Protein 2F2E (pdb70)

CATH classification: 1.10.10.10

Solvent-accessible surface area: 14394 Å² total

Foldseek 3Di:
DVCCPPPDPVSNCCVLVVDDVVVVLVVLVVPAWFLVVVCVVPVDPSVVSVVSLVSCCVVQCNWAADPDDDGITHHGDPNVVVCPVVVLQVVVVCVVPPDDPPDDDDADFDPPPTDGDDRDADADPVRHGDDPVNDDDDPD/DCCVVPDPVSNCCVQVVDDVLVVLVVLVVPAWALVSSCVVVVDDSVVSVVSVVSCVVVQCPWAAPPVNPGITHHGDPNVVVCVVVVLQVVVVCVVPVDDPPDDDDAPADPVPSHGDDDDADADPVGHGDDPVNDDDDD

Nearest PDB structures (foldseek):
  2f2e-assembly1_A  TM=1.007E+00  e=1.064E-24  Pseudomonas aeruginosa
  4gcv-assembly6_K  TM=6.843E-01  e=3.475E-08  Pseudomonas aeruginosa PAO1
  4gcv-assembly1_A  TM=6.918E-01  e=2.914E-07  Pseudomonas aeruginosa PAO1
  4gc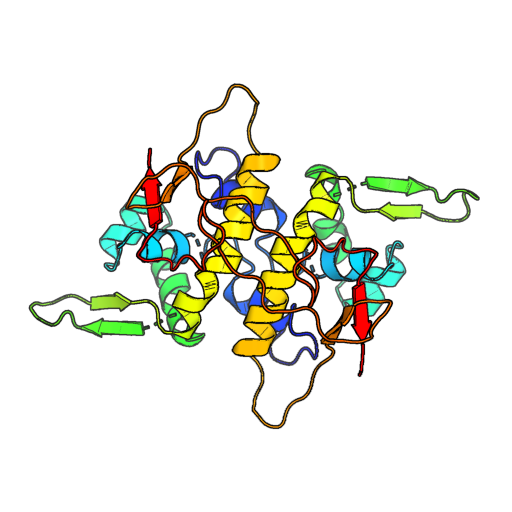v-assembly3_E  TM=6.662E-01  e=5.446E-07  Pseudomonas aeruginosa PAO1
  3fm5-assembly3_D  TM=7.005E-01  e=1.587E+00  Rhodococcus jostii RHA1

Organism: Pseudomonas aeruginosa (strain ATCC 15692 / DSM 22644 / CIP 104116 / JCM 14847 / LMG 12228 / 1C / PRS 101 / PAO1) (NCBI:txid208964)

Sequence (278 aa):
TSHKQASCPVARPLDVIGDGWSLIVRDAFEGLTRFGEFQKSLGLAKNILAARLRNLVEHGVVAVPAESGSHQEYRLTDKGRALFPLLVAIRQWGEDYFFAPDESHVRLVERDSGQPVPRLLQVRAGDGSPLAAEDTRVSRDSHKQASCPVARPLDVIGDGWSLIVRDAFEGLTRFGEFQKSLGLAKNILAARLRRNLVEHGVVAVPAESGSHQEYRLTDKGRALFPLLVAIRQWGEDYFFAPDESHVRLVERDSGQPVPRLLQVRAGDGSPLAAEDTRVSR

Radius of gyration: 19.21 Å; Cα contacts (8 Å, |Δi|>4): 427; chains: 2; bounding box: 53×47×45 Å

InterPro domains:
  IPR002577 Helix-turn-helix, HxlR type [PF01638] (20-104)
  IPR002577 Helix-turn-helix, HxlR type [PS51118] (12-108)
  IPR036388 Winged helix-like DNA-binding domain superfamily [G3DSA:1.10.10.10] (2-146)
  IPR036390 Winged helix DNA-binding domain superfamily [SSF46785] (6-143)

Structure (mmCIF, N/CA/C/O backbone):
data_2F2E
#
_entry.id   2F2E
#
_cell.length_a   46.884
_cell.length_b   78.865
_cell.length_c   78.941
_cell.angle_alpha   90.00
_cell.angle_beta   91.64
_cell.angle_gamma   90.00
#
_symmetry.space_group_name_H-M   'C 1 2 1'
#
loop_
_entity.id
_entity.type
_entity.pdbx_description
1 polymer PA1607
2 non-polymer 'SULFATE ION'
3 non-polymer alpha-D-glucopyranose
4 water water
#
loop_
_atom_site.group_PDB
_atom_site.id
_atom_site.type_symbol
_atom_site.label_atom_id
_atom_site.label_alt_id
_atom_site.label_comp_id
_atom_site.label_asym_id
_atom_site.label_entity_id
_atom_site.label_seq_id
_atom_site.pdbx_PDB_ins_code
_atom_site.Cartn_x
_atom_site.Cartn_y
_atom_site.Cartn_z
_atom_site.occupancy
_atom_site.B_iso_or_equiv
_atom_site.auth_seq_id
_atom_site.auth_comp_id
_atom_site.auth_asym_id
_atom_site.auth_atom_id
_atom_site.pdbx_PDB_model_num
ATOM 1 N N . THR A 1 5 ? 2.855 79.203 16.146 1.00 47.00 5 THR A N 1
ATOM 2 C CA . THR A 1 5 ? 3.789 79.640 15.064 1.00 46.87 5 THR A CA 1
ATOM 3 C C . THR A 1 5 ? 4.444 80.996 15.399 1.00 46.30 5 THR A C 1
ATOM 4 O O . THR A 1 5 ? 4.273 81.989 14.682 1.00 46.71 5 THR A O 1
ATOM 8 N N . SER A 1 6 ? 5.220 81.042 16.479 1.00 43.90 6 SER A N 1
ATOM 9 C CA . SER A 1 6 ? 5.777 82.313 16.856 1.00 42.60 6 SER A CA 1
ATOM 10 C C . SER A 1 6 ? 7.227 82.531 16.379 1.00 40.37 6 SER A C 1
ATOM 11 O O . SER A 1 6 ? 7.769 83.627 16.525 1.00 39.82 6 SER A O 1
ATOM 14 N N . HIS A 1 7 ? 7.862 81.492 15.837 1.00 38.27 7 HIS A N 1
ATOM 15 C CA . HIS A 1 7 ? 9.179 81.685 15.222 1.00 36.60 7 HIS A CA 1
ATOM 16 C C . HIS A 1 7 ? 9.088 81.811 13.706 1.00 36.82 7 HIS A C 1
ATOM 17 O O . HIS A 1 7 ? 10.114 81.717 13.006 1.00 35.75 7 HIS A O 1
ATOM 24 N N . LYS A 1 8 ? 7.883 82.086 13.192 1.00 35.42 8 LYS A N 1
ATOM 25 C CA . LYS A 1 8 ? 7.686 81.989 11.727 1.00 35.79 8 LYS A CA 1
ATOM 26 C C . LYS A 1 8 ? 8.606 82.943 10.967 1.00 35.57 8 LYS A C 1
ATOM 27 O O . LYS A 1 8 ? 9.081 82.629 9.877 1.00 35.92 8 LYS A O 1
ATOM 33 N N . GLN A 1 9 ? 8.848 84.116 11.536 1.00 35.41 9 GLN A N 1
ATOM 34 C CA . GLN A 1 9 ? 9.715 85.089 10.898 1.00 37.29 9 GLN A CA 1
ATOM 35 C C . GLN A 1 9 ? 11.052 85.274 11.601 1.00 36.61 9 GLN A C 1
ATOM 36 O O . GLN A 1 9 ? 11.735 86.239 11.314 1.00 37.28 9 GLN A O 1
ATOM 42 N N . ALA A 1 10 ? 11.430 84.368 12.503 1.00 35.57 10 ALA A N 1
ATOM 43 C CA . ALA A 1 10 ? 12.758 84.424 13.110 1.00 35.48 10 ALA A CA 1
ATOM 44 C C . ALA A 1 10 ? 13.804 84.365 12.018 1.00 34.70 10 ALA A C 1
ATOM 45 O O . ALA A 1 10 ? 13.646 83.636 11.065 1.00 34.69 10 ALA A O 1
ATOM 47 N N . SER A 1 11 ? 14.919 85.057 12.195 1.00 34.65 11 SER A N 1
ATOM 48 C CA . SER A 1 11 ? 16.019 84.886 11.250 1.00 35.16 11 SER A CA 1
ATOM 49 C C . SER A 1 11 ? 16.743 83.540 11.409 1.00 34.11 11 SER A C 1
ATOM 50 O O . SER A 1 11 ? 17.352 83.080 10.462 1.00 32.82 11 SER A O 1
ATOM 53 N N . CYS A 1 12 ? 16.604 82.868 12.556 1.00 32.71 12 CYS A N 1
ATOM 54 C CA . CYS A 1 12 ? 17.403 81.669 12.880 1.00 32.14 12 CYS A CA 1
ATOM 55 C C . CYS A 1 12 ? 16.811 80.353 12.349 1.00 31.52 12 CYS A C 1
ATOM 56 O O . CYS A 1 12 ? 15.654 80.066 12.589 1.00 31.27 12 CYS A O 1
ATOM 59 N N . PRO A 1 13 ? 17.615 79.535 11.626 1.00 31.72 13 PRO A N 1
ATOM 60 C CA . PRO A 1 13 ? 17.180 78.204 11.154 1.00 30.90 13 PRO A CA 1
ATOM 61 C C . PRO A 1 13 ? 16.865 77.195 12.239 1.00 31.40 13 PRO A C 1
ATOM 62 O O . PRO A 1 13 ? 16.161 76.219 11.980 1.00 31.53 13 PRO A O 1
ATOM 66 N N . VAL A 1 14 ? 17.405 77.366 13.446 1.00 31.02 14 VAL A N 1
ATOM 67 C CA . VAL A 1 14 ? 17.009 76.476 14.533 1.00 29.27 14 VAL A CA 1
ATOM 68 C C . VAL A 1 14 ? 15.581 76.818 15.001 1.00 29.05 14 VAL A C 1
ATOM 69 O O . VAL A 1 14 ? 14.829 75.926 15.410 1.00 27.25 14 VAL A O 1
ATOM 73 N N . ALA A 1 15 ? 15.253 78.099 15.005 1.00 28.77 15 ALA A N 1
ATOM 74 C CA . ALA A 1 15 ? 14.016 78.574 15.646 1.00 29.67 15 ALA A CA 1
ATOM 75 C C . ALA A 1 15 ? 12.823 78.248 14.803 1.00 30.62 15 ALA A C 1
ATOM 76 O O . ALA A 1 15 ? 11.766 77.853 15.330 1.00 29.86 15 ALA A O 1
ATOM 78 N N . ARG A 1 16 ? 12.933 78.464 13.484 1.00 30.00 16 ARG A N 1
ATOM 79 C CA . ARG A 1 16 ? 11.725 78.293 12.647 1.00 29.61 16 ARG A CA 1
ATOM 80 C C . ARG A 1 16 ? 11.069 76.908 12.786 1.00 30.60 16 ARG A C 1
ATOM 81 O O . ARG A 1 16 ? 9.853 76.826 12.966 1.00 30.66 16 ARG A O 1
ATOM 89 N N . PRO A 1 17 ? 11.861 75.809 12.738 1.00 30.51 17 PRO A N 1
ATOM 90 C CA . PRO A 1 17 ? 11.316 74.471 12.997 1.00 30.69 17 PRO A CA 1
ATOM 91 C C . PRO A 1 17 ? 10.665 74.168 14.338 1.00 31.33 17 PRO A C 1
ATOM 92 O O . PRO A 1 17 ? 9.902 73.189 14.398 1.00 32.88 17 PRO A O 1
ATOM 96 N N . LEU A 1 18 ? 10.954 74.935 15.388 1.00 31.08 18 LEU A N 1
ATOM 97 C CA . LEU A 1 18 ? 10.375 74.644 16.715 1.00 29.76 18 LEU A CA 1
ATOM 98 C C . LEU A 1 18 ? 8.847 74.911 16.720 1.00 31.11 18 LEU A C 1
ATOM 99 O O . LEU A 1 18 ? 8.112 74.403 17.568 1.00 29.82 18 LEU A O 1
ATOM 104 N N . ASP A 1 19 ? 8.381 75.734 15.794 1.00 33.34 19 ASP A N 1
ATOM 105 C CA . ASP A 1 19 ? 6.921 75.958 15.651 1.00 35.25 19 ASP A CA 1
ATOM 106 C C . ASP A 1 19 ? 6.209 74.658 15.322 1.00 36.03 19 ASP A C 1
ATOM 107 O O . ASP A 1 19 ? 4.989 74.521 15.567 1.00 37.35 19 ASP A O 1
ATOM 112 N N . VAL A 1 20 ? 6.945 73.755 14.702 1.00 36.58 20 VAL A N 1
ATOM 113 C CA . VAL A 1 20 ? 6.441 72.521 14.138 1.00 37.54 20 VAL A CA 1
ATOM 114 C C . VAL A 1 20 ? 6.702 71.334 15.039 1.00 37.88 20 VAL A C 1
ATOM 115 O O . VAL A 1 20 ? 5.806 70.503 15.232 1.00 39.92 20 VAL A O 1
ATOM 119 N N . ILE A 1 21 ? 7.897 71.274 15.627 1.00 37.00 21 ILE A N 1
ATOM 120 C CA . ILE A 1 21 ? 8.294 70.134 16.406 1.00 36.89 21 ILE A CA 1
ATOM 121 C C . ILE A 1 21 ? 8.553 70.395 17.887 1.00 35.16 21 ILE A C 1
ATOM 122 O O . ILE A 1 21 ? 8.795 69.458 18.630 1.00 34.70 21 ILE A O 1
ATOM 127 N N . GLY A 1 22 ? 8.493 71.657 18.299 1.00 33.20 22 GLY A N 1
ATOM 128 C CA . GLY A 1 22 ? 8.744 72.032 19.684 1.00 32.51 22 GLY A CA 1
ATOM 129 C C . GLY A 1 22 ? 7.516 71.855 20.556 1.00 32.07 22 GLY A C 1
ATOM 130 O O . GLY A 1 22 ? 6.939 72.828 21.040 1.00 31.25 22 GLY A O 1
ATOM 131 N N . ASP A 1 23 ? 7.139 70.602 20.797 1.00 31.92 23 ASP A N 1
ATOM 132 C CA . ASP A 1 23 ? 6.014 70.280 21.667 1.00 32.34 23 ASP A CA 1
ATOM 133 C C . ASP A 1 23 ? 6.218 68.815 22.121 1.00 32.07 23 ASP A C 1
ATOM 134 O O . ASP A 1 23 ? 7.178 68.167 21.686 1.00 31.33 23 ASP A O 1
ATOM 139 N N . GLY A 1 24 ? 5.328 68.333 22.995 1.00 31.80 24 GLY A N 1
ATOM 140 C CA . GLY A 1 24 ? 5.408 66.989 23.550 1.00 31.91 24 GLY A CA 1
ATOM 141 C C . GLY A 1 24 ? 5.030 65.781 22.693 1.00 32.58 24 GLY A C 1
ATOM 142 O O . GLY A 1 24 ? 5.132 64.643 23.162 1.00 31.98 24 GLY A O 1
ATOM 143 N N . TRP A 1 25 ? 4.595 66.002 21.451 1.00 31.97 25 TRP A N 1
ATOM 144 C CA . TRP A 1 25 ? 3.948 64.944 20.698 1.00 31.86 25 TRP A CA 1
ATOM 145 C C . TRP A 1 25 ? 4.290 64.850 19.230 1.00 30.61 25 TRP A C 1
ATOM 146 O O . TRP A 1 25 ? 4.262 63.730 18.686 1.00 31.78 25 TRP A O 1
ATOM 157 N N . SER A 1 26 ? 4.583 65.977 18.573 1.00 31.19 26 SER A N 1
ATOM 158 C CA . SER A 1 26 ? 4.840 65.963 17.099 1.00 29.77 26 SER A CA 1
ATOM 159 C C . SER A 1 26 ? 5.871 64.933 16.679 1.00 30.78 26 SER A C 1
ATOM 160 O O . SER A 1 26 ? 5.673 64.194 15.725 1.00 28.95 26 SER A O 1
ATOM 171 N N . LEU A 1 28 ? 6.638 62.306 18.205 1.00 28.91 28 LEU A N 1
ATOM 172 C CA . LEU A 1 28 ? 6.146 60.955 18.399 1.00 28.45 28 LEU A CA 1
ATOM 173 C C . LEU A 1 28 ? 5.176 60.462 17.312 1.00 29.78 28 LEU A C 1
ATOM 174 O O . LEU A 1 28 ? 5.143 59.269 16.989 1.00 27.97 28 LEU A O 1
ATOM 179 N N . ILE A 1 29 ? 4.353 61.375 16.810 1.00 29.05 29 ILE A N 1
ATOM 180 C CA . ILE A 1 29 ? 3.579 61.097 15.619 1.00 28.32 29 ILE A CA 1
ATOM 181 C C . ILE A 1 29 ? 4.563 60.743 14.484 1.00 28.84 29 ILE A C 1
ATOM 182 O O . ILE A 1 29 ? 4.386 59.752 13.771 1.00 27.24 29 ILE A O 1
ATOM 187 N N . VAL A 1 30 ? 5.629 61.536 14.343 1.00 28.18 30 VAL A N 1
ATOM 188 C CA . VAL A 1 30 ? 6.621 61.276 13.297 1.00 28.93 30 VAL A CA 1
ATOM 189 C C . VAL A 1 30 ? 7.334 59.935 13.566 1.00 28.71 30 VAL A C 1
ATOM 190 O O . VAL A 1 30 ? 7.597 59.188 12.643 1.00 29.80 30 VAL A O 1
ATOM 194 N N . ARG A 1 31 ? 7.691 59.675 14.820 1.00 30.29 31 ARG A N 1
ATOM 195 C CA . ARG A 1 31 ? 8.229 58.363 15.215 1.00 30.55 31 ARG A CA 1
ATOM 196 C C . ARG A 1 31 ? 7.379 57.210 14.667 1.00 31.22 31 ARG A C 1
ATOM 197 O O . ARG A 1 31 ? 7.888 56.240 14.064 1.00 30.27 31 ARG A O 1
ATOM 205 N N . ASP A 1 32 ? 6.077 57.321 14.919 1.00 29.84 32 ASP A N 1
ATOM 206 C CA . ASP A 1 32 ? 5.113 56.300 14.511 1.00 29.84 32 ASP A CA 1
ATOM 207 C C . ASP A 1 32 ? 4.977 56.166 13.001 1.00 29.39 32 ASP A C 1
ATOM 208 O O . ASP A 1 32 ? 4.835 55.072 12.507 1.00 29.63 32 ASP A O 1
ATOM 213 N N . ALA A 1 33 ? 5.066 57.283 12.292 1.00 29.54 33 ALA A N 1
ATOM 214 C CA . ALA A 1 33 ? 5.003 57.326 10.823 1.00 29.17 33 ALA A CA 1
ATOM 215 C C . ALA A 1 33 ? 6.150 56.522 10.261 1.00 30.13 33 ALA A C 1
ATOM 216 O O . ALA A 1 33 ? 5.986 55.747 9.336 1.00 28.70 33 ALA A O 1
ATOM 218 N N . PHE A 1 34 ? 7.323 56.699 10.863 1.00 30.08 34 PHE A N 1
ATOM 219 C CA . PHE A 1 34 ? 8.509 55.945 10.409 1.00 32.04 34 PHE A CA 1
ATOM 220 C C . PHE A 1 34 ? 8.370 54.465 10.706 1.00 33.21 34 PHE A C 1
ATOM 221 O O . PHE A 1 34 ? 9.007 53.641 10.054 1.00 35.06 34 PHE A O 1
ATOM 229 N N . GLU A 1 35 ? 7.496 54.132 11.653 1.00 33.78 35 GLU A N 1
ATOM 230 C CA . GLU A 1 35 ? 7.211 52.741 11.968 1.00 34.98 35 GLU A CA 1
ATOM 231 C C . GLU A 1 35 ? 6.016 52.188 11.179 1.00 34.88 35 GLU A C 1
ATOM 232 O O . GLU A 1 35 ? 5.615 51.032 11.362 1.00 36.76 35 GLU A O 1
ATOM 238 N N . GLY A 1 36 ? 5.470 52.999 10.281 1.00 31.95 36 GLY A N 1
ATOM 239 C CA . GLY A 1 36 ? 4.508 52.493 9.325 1.00 32.42 36 GLY A CA 1
ATOM 240 C C . GLY A 1 36 ? 3.065 52.743 9.688 1.00 31.14 36 GLY A C 1
ATOM 241 O O . GLY A 1 36 ? 2.186 52.250 9.000 1.00 32.28 36 GLY A O 1
ATOM 242 N N . LEU A 1 37 ? 2.810 53.460 10.785 1.00 30.20 37 LEU A N 1
ATOM 243 C CA . LEU A 1 37 ? 1.448 53.876 11.086 1.00 29.32 37 LEU A CA 1
ATOM 244 C C . LEU A 1 37 ? 0.982 54.970 10.132 1.00 29.70 37 LEU A C 1
ATOM 245 O O . LEU A 1 37 ? 1.744 55.910 9.842 1.00 31.56 37 LEU A O 1
ATOM 250 N N . THR A 1 38 ? -0.245 54.836 9.619 1.00 29.33 38 THR A N 1
ATOM 251 C CA . THR A 1 38 ? -0.791 55.862 8.719 1.00 30.85 38 THR A CA 1
ATOM 252 C C . THR A 1 38 ? -2.218 56.279 9.078 1.00 31.63 38 THR A C 1
ATOM 253 O O . THR A 1 38 ? -2.706 57.328 8.620 1.00 33.23 38 THR A O 1
ATOM 257 N N . ARG A 1 39 ? -2.897 55.477 9.879 1.00 31.62 39 ARG A N 1
ATOM 258 C CA . ARG A 1 39 ? -4.315 55.745 10.127 1.00 31.37 39 ARG A CA 1
ATOM 259 C C . ARG A 1 39 ? -4.533 56.400 11.464 1.00 30.82 39 ARG A C 1
ATOM 260 O O . ARG A 1 39 ? -3.823 56.095 12.424 1.00 29.68 39 ARG A O 1
ATOM 268 N N . PHE A 1 40 ? -5.535 57.280 11.520 1.00 30.13 40 PHE A N 1
ATOM 269 C CA . PHE A 1 40 ? -5.857 58.000 12.718 1.00 30.37 40 PHE A CA 1
ATOM 270 C C . PHE A 1 40 ? -5.942 56.999 13.903 1.00 29.62 40 PHE A C 1
ATOM 271 O O . PHE A 1 40 ? -5.307 57.226 14.945 1.00 30.46 40 PHE A O 1
ATOM 279 N N . GLY A 1 41 ? -6.729 55.923 13.741 1.00 29.69 41 GLY A N 1
ATOM 280 C CA . GLY A 1 41 ? -6.919 54.926 14.824 1.00 30.06 41 GLY A CA 1
ATOM 281 C C . GLY A 1 41 ? -5.606 54.293 15.305 1.00 30.01 41 GLY A C 1
ATOM 282 O O . GLY A 1 41 ? -5.466 53.924 16.481 1.00 29.32 41 GLY A O 1
ATOM 283 N N . GLU A 1 42 ? -4.656 54.148 14.382 1.00 29.76 42 GLU A N 1
ATOM 284 C CA . GLU A 1 42 ? -3.354 53.582 14.737 1.00 29.64 42 GLU A CA 1
ATOM 285 C C . GLU A 1 42 ? -2.584 54.563 15.622 1.00 29.81 42 GLU A C 1
ATOM 286 O O . GLU A 1 42 ? -2.069 54.192 16.719 1.00 28.86 42 GLU A O 1
ATOM 292 N N . PHE A 1 43 ? -2.536 55.830 15.212 1.00 28.44 43 PHE A N 1
ATOM 293 C CA . PHE A 1 43 ? -1.837 56.814 16.068 1.00 28.27 43 PHE A CA 1
ATOM 294 C C . PHE A 1 43 ? -2.482 56.918 17.464 1.00 29.04 43 PHE A C 1
ATOM 295 O O . PHE A 1 43 ? -1.760 57.052 18.459 1.00 28.83 43 PHE A O 1
ATOM 303 N N . GLN A 1 44 ? -3.815 56.863 17.513 1.00 30.34 44 GLN A N 1
ATOM 304 C CA . GLN A 1 44 ? -4.560 56.989 18.757 1.00 32.71 44 GLN A CA 1
ATOM 305 C C . GLN A 1 44 ? -4.259 55.864 19.737 1.00 33.49 44 GLN A C 1
ATOM 306 O O . GLN A 1 44 ? -4.024 56.131 20.918 1.00 35.09 44 GLN A O 1
ATOM 312 N N . LYS A 1 45 ? -4.270 54.617 19.275 1.00 33.59 45 LYS A N 1
ATOM 313 C CA . LYS A 1 45 ? -3.918 53.487 20.138 1.00 33.55 45 LYS A CA 1
ATOM 314 C C . LYS A 1 45 ? -2.444 53.507 20.561 1.00 33.14 45 LYS A C 1
ATOM 315 O O . LYS A 1 45 ? -2.137 53.189 21.688 1.00 31.32 45 LYS A O 1
ATOM 321 N N . SER A 1 46 ? -1.541 53.874 19.641 1.00 32.71 46 SER A N 1
ATOM 322 C CA . SER A 1 46 ? -0.127 54.057 19.955 1.00 33.99 46 SER A CA 1
ATOM 323 C C . SER A 1 46 ? 0.151 55.161 20.987 1.00 34.58 46 SER A C 1
ATOM 324 O O . SER A 1 46 ? 0.929 54.944 21.953 1.00 35.74 46 SER A O 1
ATOM 327 N N . LEU A 1 47 ? -0.430 56.343 20.791 1.00 34.42 47 LEU A N 1
ATOM 328 C CA . LEU A 1 47 ? -0.035 57.502 21.590 1.00 35.68 47 LEU A CA 1
ATOM 329 C C . LEU A 1 47 ? -0.859 57.733 22.854 1.00 37.23 47 LEU A C 1
ATOM 330 O O . LEU A 1 47 ? -0.427 58.475 23.735 1.00 37.22 47 LEU A O 1
ATOM 335 N N . GLY A 1 48 ? -2.036 57.122 22.950 1.00 37.81 48 GLY A N 1
ATOM 336 C CA . GLY A 1 48 ? -2.877 57.308 24.127 1.00 40.48 48 GLY A CA 1
ATOM 337 C C . GLY A 1 48 ? -3.179 58.786 24.334 1.00 41.64 48 GLY A C 1
ATOM 338 O O . GLY A 1 48 ? -3.483 59.238 25.434 1.00 42.54 48 GLY A O 1
ATOM 339 N N . LEU A 1 49 ? -3.085 59.547 23.253 1.00 41.41 49 LEU A N 1
ATOM 340 C CA . LEU A 1 49 ? -3.365 60.973 23.292 1.00 40.86 49 LEU A CA 1
ATOM 341 C C . LEU A 1 49 ? -4.854 61.151 23.034 1.00 41.15 49 LEU A C 1
ATOM 342 O O . LEU A 1 49 ? -5.395 60.488 22.161 1.00 41.08 49 LEU A O 1
ATOM 347 N N . ALA A 1 50 ? -5.530 62.010 23.806 1.00 41.26 50 ALA A N 1
ATOM 348 C CA . ALA A 1 50 ? -6.927 62.305 23.567 1.00 41.28 50 ALA A CA 1
ATOM 349 C C . ALA A 1 50 ? -7.187 62.583 22.087 1.00 41.52 50 A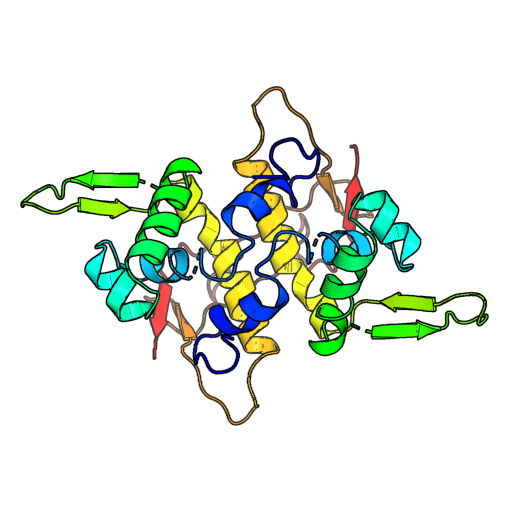LA A C 1
ATOM 350 O O . ALA A 1 50 ? -6.436 63.292 21.419 1.00 41.49 50 ALA A O 1
ATOM 352 N N . LYS A 1 51 ? -8.274 62.000 21.607 1.00 41.56 51 LYS A N 1
ATOM 353 C CA . LYS A 1 51 ? -8.587 61.914 20.198 1.00 41.24 51 LYS A CA 1
ATOM 354 C C . LYS A 1 51 ? -8.689 63.281 19.521 1.00 40.78 51 LYS A C 1
ATOM 355 O O . LYS A 1 51 ? -8.013 63.557 18.539 1.00 39.07 51 LYS A O 1
ATOM 361 N N . ASN A 1 52 ? -9.565 64.132 20.031 1.00 39.93 52 ASN A N 1
ATOM 362 C CA . ASN A 1 52 ? -9.679 65.487 19.508 1.00 40.04 52 ASN A CA 1
ATOM 363 C C . ASN A 1 52 ? -8.331 66.208 19.401 1.00 39.44 52 ASN A C 1
ATOM 364 O O . ASN A 1 52 ? -8.039 66.866 18.385 1.00 38.39 52 ASN A O 1
ATOM 369 N N . ILE A 1 53 ? -7.505 66.043 20.428 1.00 40.32 53 ILE A N 1
ATOM 370 C CA . ILE A 1 53 ? -6.162 66.649 20.483 1.00 39.56 53 ILE A CA 1
ATOM 371 C C . ILE A 1 53 ? -5.111 66.018 19.528 1.00 39.64 53 ILE A C 1
ATOM 372 O O . ILE A 1 53 ? -4.212 66.717 18.960 1.00 39.14 53 ILE A O 1
ATOM 377 N N . LEU A 1 54 ? -5.175 64.695 19.378 1.00 37.92 54 LEU A N 1
ATOM 378 C CA . LEU A 1 54 ? -4.337 64.018 18.394 1.00 36.16 54 LEU A CA 1
ATOM 379 C C . LEU A 1 54 ? -4.699 64.554 17.023 1.00 34.75 54 LEU A C 1
ATOM 380 O O . LEU A 1 54 ? -3.847 64.821 16.211 1.00 33.24 54 LEU A O 1
ATOM 385 N N . ALA A 1 55 ? -6.012 64.697 16.792 1.00 34.06 55 ALA A N 1
ATOM 386 C CA . ALA A 1 55 ? -6.562 65.217 15.550 1.00 34.47 55 ALA A CA 1
ATOM 387 C C . ALA A 1 55 ? -5.976 66.585 15.253 1.00 35.40 55 ALA A C 1
ATOM 388 O O . ALA A 1 55 ? -5.582 66.854 14.129 1.00 36.18 55 ALA A O 1
ATOM 390 N N . ALA A 1 56 ? -5.948 67.468 16.252 1.00 37.59 56 ALA A N 1
ATOM 391 C CA . ALA A 1 56 ? -5.335 68.794 16.077 1.00 38.20 56 ALA A CA 1
ATOM 392 C C . ALA A 1 56 ? -3.838 68.754 15.687 1.00 38.33 56 ALA A C 1
ATOM 393 O O . ALA A 1 56 ? -3.422 69.471 14.790 1.00 38.12 56 ALA A O 1
ATOM 395 N N . ARG A 1 57 ? -3.036 67.931 16.358 1.00 38.74 57 ARG A N 1
ATOM 396 C CA . ARG A 1 57 ? -1.606 67.880 16.086 1.00 38.39 57 ARG A CA 1
ATOM 397 C C . ARG A 1 57 ? -1.361 67.329 14.699 1.00 36.30 57 ARG A C 1
ATOM 398 O O . ARG A 1 57 ? -0.406 67.723 14.037 1.00 35.85 57 ARG A O 1
ATOM 406 N N . LEU A 1 58 ? -2.214 66.396 14.287 1.00 34.74 58 LEU A N 1
ATOM 407 C CA . LEU A 1 58 ? -2.050 65.788 12.959 1.00 33.87 58 LEU A CA 1
ATOM 408 C C . LEU A 1 58 ? -2.340 66.871 11.930 1.00 33.75 58 LEU A C 1
ATOM 409 O O . LEU A 1 58 ? -1.544 67.120 11.046 1.00 32.13 58 LEU A O 1
ATOM 414 N N . ARG A 1 59 ? -3.519 67.497 12.060 1.00 34.55 59 ARG A N 1
ATOM 415 C CA . ARG A 1 59 ? -3.912 68.577 11.143 1.00 34.58 59 ARG A CA 1
ATOM 416 C C . ARG A 1 59 ? -2.800 69.634 11.110 1.00 34.41 59 ARG A C 1
ATOM 417 O O . ARG A 1 59 ? -2.454 70.173 10.076 1.00 33.67 59 ARG A O 1
ATOM 425 N N . ASN A 1 60 ? -2.200 69.920 12.244 1.00 35.77 60 ASN A N 1
ATOM 426 C CA . ASN A 1 60 ? -1.052 70.854 12.228 1.00 36.70 60 ASN A CA 1
ATOM 427 C C . ASN A 1 60 ? 0.273 70.417 11.545 1.00 36.23 60 ASN A C 1
ATOM 428 O O . ASN A 1 60 ? 0.938 71.219 10.875 1.00 35.77 60 ASN A O 1
ATOM 433 N N . LEU A 1 61 ? 0.656 69.157 11.696 1.00 35.10 61 LEU A N 1
ATOM 434 C CA . LEU A 1 61 ? 1.703 68.581 10.832 1.00 33.15 61 LEU A CA 1
ATOM 435 C C . LEU A 1 61 ? 1.409 68.646 9.340 1.00 32.19 61 LEU A C 1
ATOM 436 O O . LEU A 1 61 ? 2.309 68.830 8.522 1.00 33.26 61 LEU A O 1
ATOM 441 N N . VAL A 1 62 ? 0.137 68.489 8.982 1.00 33.15 62 VAL A N 1
ATOM 442 C CA . VAL A 1 62 ? -0.281 68.636 7.609 1.00 33.30 62 VAL A CA 1
ATOM 443 C C . VAL A 1 62 ? -0.091 70.077 7.147 1.00 33.31 62 VAL A C 1
ATOM 444 O O . VAL A 1 62 ? 0.485 70.315 6.108 1.00 33.54 62 VAL A O 1
ATOM 448 N N . GLU A 1 63 ? -0.541 71.036 7.953 1.00 35.33 63 GLU A N 1
ATOM 449 C CA . GLU A 1 63 ? -0.416 72.450 7.607 1.00 37.49 63 GLU A CA 1
ATOM 450 C C . GLU A 1 63 ? 1.045 72.890 7.428 1.00 37.68 63 GLU A C 1
ATOM 451 O O . GLU A 1 63 ? 1.359 73.672 6.532 1.00 38.33 63 GLU A O 1
ATOM 457 N N . HIS A 1 64 ? 1.940 72.346 8.252 1.00 37.39 64 HIS A N 1
ATOM 458 C CA . HIS A 1 64 ? 3.362 72.660 8.192 1.00 38.02 64 HIS A CA 1
ATOM 459 C C . HIS A 1 64 ? 4.082 71.842 7.131 1.00 37.13 64 HIS A C 1
ATOM 460 O O . HIS A 1 64 ? 5.308 71.939 6.987 1.00 38.42 64 HIS A O 1
ATOM 467 N N . GLY A 1 65 ? 3.355 71.015 6.385 1.00 34.99 65 GLY A N 1
ATOM 468 C CA . GLY A 1 65 ? 3.992 70.281 5.272 1.00 33.80 65 GLY A CA 1
ATOM 469 C C . GLY A 1 65 ? 4.813 69.049 5.628 1.00 30.48 65 GLY A C 1
ATOM 470 O O . GLY A 1 65 ? 5.560 68.510 4.797 1.00 32.30 65 GLY A O 1
ATOM 471 N N . VAL A 1 66 ? 4.677 68.575 6.858 1.00 30.92 66 VAL A N 1
ATOM 472 C CA . VAL A 1 66 ? 5.439 67.409 7.351 1.00 30.27 66 VAL A CA 1
ATOM 473 C C . VAL A 1 66 ? 4.705 66.116 6.923 1.00 31.60 66 VAL A C 1
ATOM 474 O O . VAL A 1 66 ? 5.315 65.068 6.689 1.00 30.28 66 VAL A O 1
ATOM 486 N N . VAL A 1 68 ? 0.949 64.636 4.629 1.00 30.19 68 VAL A N 1
ATOM 487 C CA . VAL A 1 68 ? -0.359 64.884 3.934 1.00 30.40 68 VAL A CA 1
ATOM 488 C C . VAL A 1 68 ? -1.412 63.907 4.403 1.00 30.07 68 VAL A C 1
ATOM 489 O O . VAL A 1 68 ? -1.088 62.849 4.909 1.00 31.05 68 VAL A O 1
ATOM 493 N N . ALA A 1 69 ? -2.691 64.287 4.297 1.00 28.78 69 ALA A N 1
ATOM 494 C CA . ALA A 1 69 ? -3.802 63.423 4.674 1.00 29.10 69 ALA A CA 1
ATOM 495 C C . ALA A 1 69 ? -4.523 63.147 3.381 1.00 28.79 69 ALA A C 1
ATOM 496 O O . ALA A 1 69 ? -5.034 64.065 2.789 1.00 29.67 69 ALA A O 1
ATOM 498 N N . VAL A 1 70 ? -4.463 61.935 2.861 1.00 28.77 70 VAL A N 1
ATOM 499 C CA . VAL A 1 70 ? -5.092 61.643 1.551 1.00 29.19 70 VAL A CA 1
ATOM 500 C C . VAL A 1 70 ? -6.047 60.456 1.688 1.00 29.48 70 VAL A C 1
ATOM 501 O O . VAL A 1 70 ? -5.860 59.610 2.570 1.00 27.96 70 VAL A O 1
ATOM 505 N N . PRO A 1 71 ? -7.099 60.418 0.862 1.00 30.30 71 PRO A N 1
ATOM 506 C CA . PRO A 1 71 ? -7.989 59.255 0.895 1.00 30.95 71 PRO A CA 1
ATOM 507 C C . PRO A 1 71 ? -7.213 57.956 0.623 1.00 33.66 71 PRO A C 1
ATOM 508 O O . PRO A 1 71 ? -6.387 57.902 -0.280 1.00 33.86 71 PRO A O 1
ATOM 512 N N . ALA A 1 72 ? -7.450 56.923 1.417 1.00 36.03 72 ALA A N 1
ATOM 513 C CA . ALA A 1 72 ? -6.923 55.610 1.078 1.00 38.94 72 ALA A CA 1
ATOM 514 C C . ALA A 1 72 ? -7.386 55.203 -0.332 1.00 40.38 72 ALA A C 1
ATOM 515 O O . ALA A 1 72 ? -8.536 55.422 -0.699 1.00 40.81 72 ALA A O 1
ATOM 517 N N . GLU A 1 73 ? -6.452 54.660 -1.118 1.00 42.72 73 GLU A N 1
ATOM 518 C CA . GLU A 1 73 ? -6.654 54.285 -2.530 1.00 44.33 73 GLU A CA 1
ATOM 519 C C . GLU A 1 73 ? -7.640 53.150 -2.763 1.00 45.54 73 GLU A C 1
ATOM 520 O O . GLU A 1 73 ? -8.088 52.924 -3.894 1.00 45.70 73 GLU A O 1
ATOM 526 N N . SER A 1 74 ? -7.956 52.419 -1.703 1.00 46.77 74 SER A N 1
ATOM 527 C CA . SER A 1 74 ? -9.036 51.441 -1.740 1.00 47.60 74 SER A CA 1
ATOM 528 C C . SER A 1 74 ? -9.711 51.554 -0.397 1.00 48.49 74 SER A C 1
ATOM 529 O O . SER A 1 74 ? -9.149 51.165 0.635 1.00 49.07 74 SER A O 1
ATOM 532 N N . GLY A 1 75 ? -10.899 52.137 -0.393 1.00 48.81 75 GLY A N 1
ATOM 533 C CA . GLY A 1 75 ? -11.673 52.186 0.837 1.00 49.06 75 GLY A CA 1
ATOM 534 C C . GLY A 1 75 ? -12.060 53.560 1.324 1.00 48.50 75 GLY A C 1
ATOM 535 O O . GLY A 1 75 ? -11.732 54.592 0.713 1.00 49.43 75 GLY A O 1
ATOM 536 N N . SER A 1 76 ? -12.756 53.544 2.452 1.00 47.17 76 SER A N 1
ATOM 537 C CA . SER A 1 76 ? -13.417 54.706 2.995 1.00 45.55 76 SER A CA 1
ATOM 538 C C . SER A 1 76 ? -12.719 55.142 4.269 1.00 43.85 76 SER A C 1
ATOM 539 O O . SER A 1 76 ? -13.310 55.064 5.347 1.00 44.17 76 SER A O 1
ATOM 542 N N . HIS A 1 77 ? -11.444 55.558 4.163 1.00 40.80 77 HIS A N 1
ATOM 543 C CA . HIS A 1 77 ? -10.751 56.149 5.290 1.00 37.70 77 HIS A CA 1
ATOM 544 C C . HIS A 1 77 ? -9.593 57.048 4.764 1.00 35.30 77 HIS A C 1
ATOM 545 O O . HIS A 1 77 ? -9.293 57.009 3.574 1.00 32.56 77 HIS A O 1
ATOM 552 N N . GLN A 1 78 ? -9.043 57.891 5.633 1.00 32.58 78 GLN A N 1
ATOM 553 C CA . GLN A 1 78 ? -7.938 58.780 5.272 1.00 33.68 78 GLN A CA 1
ATOM 554 C C . GLN A 1 78 ? -6.667 58.162 5.766 1.00 33.17 78 GLN A C 1
ATOM 555 O O . GLN A 1 78 ? -6.674 57.498 6.798 1.00 32.63 78 GLN A O 1
ATOM 561 N N . GLU A 1 79 ? -5.573 58.404 5.048 1.00 32.93 79 GLU A N 1
ATOM 562 C CA . GLU A 1 79 ? -4.256 57.957 5.475 1.00 34.33 79 GLU A CA 1
ATOM 563 C C . GLU A 1 79 ? -3.373 59.197 5.665 1.00 33.18 79 GLU A C 1
ATOM 564 O O . GLU A 1 79 ? -3.551 60.167 4.942 1.00 33.08 79 GLU A O 1
ATOM 570 N N . TYR A 1 80 ? -2.472 59.149 6.648 1.00 31.71 80 TYR A N 1
ATOM 571 C CA . TYR A 1 80 ? -1.477 60.201 6.897 1.00 31.72 80 TYR A CA 1
ATOM 572 C C . TYR A 1 80 ? -0.150 59.711 6.401 1.00 30.70 80 TYR A C 1
ATOM 573 O O . TYR A 1 80 ? 0.268 58.638 6.792 1.00 29.39 80 TYR A O 1
ATOM 582 N N . ARG A 1 81 ? 0.488 60.484 5.528 1.00 30.41 81 ARG A N 1
ATOM 583 C CA . ARG A 1 81 ? 1.784 60.070 4.925 1.00 29.41 81 ARG A CA 1
ATOM 584 C C . ARG A 1 81 ? 2.809 61.174 5.063 1.00 29.64 81 ARG A C 1
ATOM 585 O O . ARG A 1 81 ? 2.506 62.320 4.812 1.00 30.09 81 ARG A O 1
ATOM 593 N N . LEU A 1 82 ? 4.055 60.792 5.400 1.00 29.15 82 LEU A N 1
ATOM 594 C CA . LEU A 1 82 ? 5.147 61.749 5.469 1.00 28.36 82 LEU A CA 1
ATOM 595 C C . LEU A 1 82 ? 5.339 62.302 4.093 1.00 27.34 82 LEU A C 1
ATOM 596 O O . LEU A 1 82 ? 5.221 61.597 3.096 1.00 28.34 82 LEU A O 1
ATOM 601 N N . THR A 1 83 ? 5.663 63.583 4.018 1.00 29.76 83 THR A N 1
ATOM 602 C CA . THR A 1 83 ? 6.125 64.153 2.747 1.00 27.98 83 THR A CA 1
ATOM 603 C C . THR A 1 83 ? 7.646 64.012 2.677 1.00 30.18 83 THR A C 1
ATOM 604 O O . THR A 1 83 ? 8.231 63.491 3.611 1.00 28.81 83 THR A O 1
ATOM 608 N N . ASP A 1 84 ? 8.256 64.433 1.573 1.00 30.02 84 ASP A N 1
ATOM 609 C CA . ASP A 1 84 ? 9.739 64.579 1.563 1.00 32.00 84 ASP A CA 1
ATOM 610 C C . ASP A 1 84 ? 10.244 65.393 2.782 1.00 31.03 84 ASP A C 1
ATOM 611 O O . ASP A 1 84 ? 11.189 64.982 3.450 1.00 31.63 84 ASP A O 1
ATOM 616 N N . LYS A 1 85 ? 9.645 66.557 3.053 1.00 30.10 85 LYS A N 1
ATOM 617 C CA . LYS A 1 85 ? 10.009 67.357 4.228 1.00 31.73 85 LYS A CA 1
ATOM 618 C C . LYS A 1 85 ? 9.896 66.542 5.531 1.00 31.21 85 LYS A C 1
ATOM 619 O O . LYS A 1 85 ? 10.734 66.614 6.409 1.00 30.70 85 LYS A O 1
ATOM 625 N N . GLY A 1 86 ? 8.836 65.736 5.640 1.00 30.96 86 GLY A N 1
ATOM 626 C CA . GLY A 1 86 ? 8.610 64.933 6.849 1.00 30.58 86 GLY A CA 1
ATOM 627 C C . GLY A 1 86 ? 9.588 63.797 6.909 1.00 29.76 86 GLY A C 1
ATOM 628 O O . GLY A 1 86 ? 10.080 63.487 7.963 1.00 30.06 86 GLY A O 1
ATOM 629 N N . ARG A 1 87 ? 9.907 63.174 5.774 1.00 29.55 87 ARG A N 1
ATOM 630 C CA . ARG A 1 87 ? 10.845 62.059 5.798 1.00 32.07 87 ARG A CA 1
ATOM 631 C C . ARG A 1 87 ? 12.243 62.533 6.176 1.00 30.56 87 ARG A C 1
ATOM 632 O O . ARG A 1 87 ? 13.075 61.746 6.681 1.00 31.28 87 ARG A O 1
ATOM 640 N N . ALA A 1 88 ? 12.507 63.787 5.832 1.00 31.36 88 ALA A N 1
ATOM 641 C CA . ALA A 1 88 ? 13.805 64.448 6.070 1.00 31.14 88 ALA A CA 1
ATOM 642 C C . ALA A 1 88 ? 14.076 64.667 7.580 1.00 30.98 88 ALA A C 1
ATOM 643 O O . ALA A 1 88 ? 15.187 65.002 7.986 1.00 29.39 88 ALA A O 1
ATOM 645 N N . LEU A 1 89 ? 13.047 64.470 8.411 1.00 28.58 89 LEU A N 1
ATOM 646 C CA . LEU A 1 89 ? 13.251 64.444 9.854 1.00 28.85 89 LEU A CA 1
ATOM 647 C C . LEU A 1 89 ? 13.989 63.244 10.420 1.00 27.69 89 LEU A C 1
ATOM 648 O O . LEU A 1 89 ? 14.203 63.194 11.645 1.00 29.36 89 LEU A O 1
ATOM 653 N N . PHE A 1 90 ? 14.318 62.245 9.611 1.00 29.57 90 PHE A N 1
ATOM 654 C CA . PHE A 1 90 ? 14.877 61.035 10.180 1.00 30.04 90 PHE A CA 1
ATOM 655 C C . PHE A 1 90 ? 16.160 61.301 10.972 1.00 29.18 90 PHE A C 1
ATOM 656 O O . PHE A 1 90 ? 16.292 60.816 12.091 1.00 29.59 90 PHE A O 1
ATOM 664 N N . PRO A 1 91 ? 17.109 62.064 10.401 1.00 29.85 91 PRO A N 1
ATOM 665 C CA . PRO A 1 91 ? 18.315 62.364 11.251 1.00 29.35 91 PRO A CA 1
ATOM 666 C C . PRO A 1 91 ? 17.998 62.997 12.601 1.00 28.61 91 PRO A C 1
ATOM 667 O O . PRO A 1 91 ? 18.542 62.580 13.622 1.00 29.23 91 PRO A O 1
ATOM 671 N N . LEU A 1 92 ? 17.119 64.010 12.605 1.00 29.63 92 LEU A N 1
ATOM 672 C CA . LEU A 1 92 ? 16.690 64.678 13.814 1.00 29.21 92 LEU A CA 1
ATOM 673 C C . LEU A 1 92 ? 16.094 63.646 14.805 1.00 30.92 92 LEU A C 1
ATOM 674 O O . LEU A 1 92 ? 16.385 63.670 16.017 1.00 30.08 92 LEU A O 1
ATOM 679 N N . LEU A 1 93 ? 15.235 62.765 14.284 1.00 31.29 93 LEU A N 1
ATOM 680 C CA . LEU A 1 93 ? 14.626 61.700 15.090 1.00 32.31 93 LEU A CA 1
ATOM 681 C C . LEU A 1 93 ? 15.682 60.792 15.740 1.00 32.19 93 LEU A C 1
ATOM 682 O O . LEU A 1 93 ? 15.618 60.498 16.935 1.00 32.20 93 LEU A O 1
ATOM 687 N N . VAL A 1 94 ? 16.638 60.315 14.931 1.00 30.90 94 VAL A N 1
ATOM 688 C CA . VAL A 1 94 ? 17.737 59.516 15.462 1.00 32.71 94 VAL A CA 1
ATOM 689 C C . VAL A 1 94 ? 18.508 60.250 16.566 1.00 33.04 94 VAL A C 1
ATOM 690 O O . VAL A 1 94 ? 18.851 59.646 17.620 1.00 34.33 94 VAL A O 1
ATOM 694 N N . ALA A 1 95 ? 18.789 61.537 16.336 1.00 32.04 95 ALA A N 1
ATOM 695 C CA . ALA A 1 95 ? 19.489 62.352 17.331 1.00 32.17 95 ALA A CA 1
ATOM 696 C C . ALA A 1 95 ? 18.708 62.406 18.661 1.00 32.09 95 ALA A C 1
ATOM 697 O O . ALA A 1 95 ? 19.315 62.182 19.708 1.00 29.83 95 ALA A O 1
ATOM 699 N N . ILE A 1 96 ? 17.381 62.658 18.603 1.00 31.91 96 ILE A N 1
ATOM 700 C CA . ILE A 1 96 ? 16.549 62.636 19.800 1.00 31.66 96 ILE A CA 1
ATOM 701 C C . ILE A 1 96 ? 16.607 61.275 20.456 1.00 30.67 96 ILE A C 1
ATOM 702 O O . ILE A 1 96 ? 16.829 61.210 21.637 1.00 30.60 96 ILE A O 1
ATOM 707 N N . ARG A 1 97 ? 16.315 60.199 19.715 1.00 30.20 97 ARG A N 1
ATOM 708 C CA . ARG A 1 97 ? 16.369 58.818 20.270 1.00 30.27 97 ARG A CA 1
ATOM 709 C C . ARG A 1 97 ? 17.700 58.570 21.028 1.00 30.15 97 ARG A C 1
ATOM 710 O O . ARG A 1 97 ? 17.710 58.054 22.142 1.00 27.08 97 ARG A O 1
ATOM 718 N N . GLN A 1 98 ? 18.827 58.916 20.402 1.00 29.48 98 GLN A N 1
ATOM 719 C CA . GLN A 1 98 ? 20.107 58.582 21.000 1.00 30.40 98 GLN A CA 1
ATOM 720 C C . GLN A 1 98 ? 20.369 59.407 22.264 1.00 30.77 98 GLN A C 1
ATOM 721 O O . GLN A 1 98 ? 20.860 58.870 23.255 1.00 32.71 98 GLN A O 1
ATOM 727 N N . TRP A 1 99 ? 20.027 60.694 22.253 1.00 30.61 99 TRP A N 1
ATOM 728 C CA . TRP A 1 99 ? 20.161 61.499 23.485 1.00 31.12 99 TRP A CA 1
ATOM 729 C C . TRP A 1 99 ? 19.264 60.915 24.578 1.00 31.92 99 TRP A C 1
ATOM 730 O O . TRP A 1 99 ? 19.623 60.855 25.768 1.00 32.19 99 TRP A O 1
ATOM 741 N N . GLY A 1 100 ? 18.079 60.453 24.183 1.00 31.32 100 GLY A N 1
ATOM 742 C CA . GLY A 1 100 ? 17.199 59.766 25.131 1.00 32.43 100 GLY A CA 1
ATOM 743 C C . GLY A 1 100 ? 17.822 58.504 25.706 1.00 32.88 100 GLY A C 1
ATOM 744 O O . GLY A 1 100 ? 17.754 58.259 26.924 1.00 33.05 100 GLY A O 1
ATOM 745 N N . GLU A 1 101 ? 18.409 57.692 24.831 1.00 33.04 101 GLU A N 1
ATOM 746 C CA . GLU A 1 101 ? 19.144 56.478 25.233 1.00 34.18 101 GLU A CA 1
ATOM 747 C C . GLU A 1 101 ? 20.346 56.749 26.160 1.00 34.38 101 GLU A C 1
ATOM 748 O O . GLU A 1 101 ? 20.571 56.021 27.134 1.00 35.83 101 GLU A O 1
ATOM 754 N N . ASP A 1 102 ? 21.120 57.765 25.817 1.00 35.10 102 ASP A N 1
ATOM 755 C CA . ASP A 1 102 ? 22.318 58.141 26.570 1.00 34.12 102 ASP A CA 1
ATOM 756 C C . ASP A 1 102 ? 22.064 58.677 27.984 1.00 35.03 102 ASP A C 1
ATOM 757 O O . ASP A 1 102 ? 22.871 58.445 28.896 1.00 33.86 102 ASP A O 1
ATOM 762 N N . TYR A 1 103 ? 20.980 59.415 28.176 1.00 36.00 103 TYR A N 1
ATOM 763 C CA . TYR A 1 103 ? 20.824 60.205 29.401 1.00 36.55 103 TYR A CA 1
ATOM 764 C C . TYR A 1 103 ? 19.509 60.058 30.157 1.00 37.25 103 TYR A C 1
ATOM 765 O O . TYR A 1 103 ? 19.356 60.705 31.195 1.00 37.55 103 TYR A O 1
ATOM 774 N N . PHE A 1 104 ? 18.572 59.242 29.669 1.00 35.88 104 PHE A N 1
ATOM 775 C CA . PHE A 1 104 ? 17.211 59.246 30.240 1.00 36.01 104 PHE A CA 1
ATOM 776 C C . PHE A 1 104 ? 16.786 57.927 30.879 1.00 36.17 104 PHE A C 1
ATOM 777 O O . PHE A 1 104 ? 15.647 57.781 31.341 1.00 36.95 104 PHE A O 1
ATOM 785 N N . PHE A 1 105 ? 17.685 56.947 30.901 1.00 36.72 105 PHE A N 1
ATOM 786 C CA . PHE A 1 105 ? 17.338 55.626 31.426 1.00 39.02 105 PHE A CA 1
ATOM 787 C C . PHE A 1 105 ? 18.307 55.209 32.546 1.00 40.43 105 PHE A C 1
ATOM 788 O O . PHE A 1 105 ? 19.510 55.441 32.462 1.00 41.01 105 PHE A O 1
ATOM 796 N N . ALA A 1 106 ? 17.747 54.632 33.596 1.00 42.63 106 ALA A N 1
ATOM 797 C CA . ALA A 1 106 ? 18.515 53.922 34.613 1.00 45.09 106 ALA A CA 1
ATOM 798 C C . ALA A 1 106 ? 19.354 52.829 33.930 1.00 46.77 106 ALA A C 1
ATOM 799 O O . ALA A 1 106 ? 18.917 52.271 32.914 1.00 46.73 106 ALA A O 1
ATOM 801 N N . PRO A 1 107 ? 20.541 52.491 34.486 1.00 48.13 107 PRO A N 1
ATOM 802 C CA . PRO A 1 107 ? 21.323 51.434 33.832 1.00 49.28 107 PRO A CA 1
ATOM 803 C C . PRO A 1 107 ? 20.542 50.117 33.865 1.00 50.29 107 PRO A C 1
ATOM 804 O O . PRO A 1 107 ? 20.775 49.224 33.035 1.00 50.97 107 PRO A O 1
ATOM 808 N N . ASP A 1 108 ? 19.610 50.042 34.816 1.00 50.53 108 ASP A N 1
ATOM 809 C CA . ASP A 1 108 ? 18.704 48.921 35.024 1.00 50.73 108 ASP A CA 1
ATOM 810 C C . ASP A 1 108 ? 17.552 48.821 33.998 1.00 50.63 108 ASP A C 1
ATOM 811 O O . ASP A 1 108 ? 16.815 47.819 33.951 1.00 50.65 108 ASP A O 1
ATOM 816 N N . GLU A 1 109 ? 17.397 49.853 33.176 1.00 49.78 109 GLU A N 1
ATOM 817 C CA . GLU A 1 109 ? 16.234 49.948 32.307 1.00 48.99 109 GLU A CA 1
ATOM 818 C C . GLU A 1 109 ? 16.520 49.489 30.896 1.00 48.48 109 GLU A C 1
ATOM 819 O O . GLU A 1 109 ? 17.571 49.804 30.336 1.00 49.06 109 GLU A O 1
ATOM 825 N N . SER A 1 110 ? 15.563 48.760 30.325 1.00 47.10 110 SER A N 1
ATOM 826 C CA . SER A 1 110 ? 15.616 48.365 28.934 1.00 45.47 110 SER A CA 1
ATOM 827 C C . SER A 1 110 ? 14.724 49.289 28.107 1.00 43.73 110 SER A C 1
ATOM 828 O O . SER A 1 110 ? 13.813 49.937 28.640 1.00 43.75 110 SER A O 1
ATOM 831 N N . HIS A 1 111 ? 14.983 49.340 26.803 1.00 40.99 111 HIS A N 1
ATOM 832 C CA . HIS A 1 111 ? 14.133 50.071 25.869 1.00 38.48 111 HIS A CA 1
ATOM 833 C C . HIS A 1 111 ? 14.351 49.503 24.471 1.00 37.46 111 HIS A C 1
ATOM 834 O O . HIS A 1 111 ? 15.317 48.750 24.239 1.00 37.30 111 HIS A O 1
ATOM 841 N N . VAL A 1 112 ? 13.467 49.884 23.549 1.00 36.10 112 VAL A N 1
ATOM 842 C CA . VAL A 1 112 ? 13.595 49.487 22.160 1.00 35.08 112 VAL A CA 1
ATOM 843 C C . VAL A 1 112 ? 14.904 50.019 21.563 1.00 34.84 112 VAL A C 1
ATOM 844 O O . VAL A 1 112 ? 15.494 50.974 22.069 1.00 34.19 112 VAL A O 1
ATOM 848 N N . ARG A 1 113 ? 15.343 49.403 20.474 1.00 34.40 113 ARG A N 1
ATOM 849 C CA . ARG A 1 113 ? 16.552 49.857 19.790 1.00 34.29 113 ARG A CA 1
ATOM 850 C C . ARG A 1 113 ? 16.301 50.083 18.295 1.00 33.73 113 ARG A C 1
ATOM 851 O O . ARG A 1 113 ? 15.441 49.419 17.679 1.00 33.62 113 ARG A O 1
ATOM 859 N N . LEU A 1 114 ? 16.931 51.109 17.739 1.00 33.18 114 LEU A N 1
ATOM 860 C CA . LEU A 1 114 ? 16.915 51.298 16.299 1.00 33.18 114 LEU A CA 1
ATOM 861 C C . LEU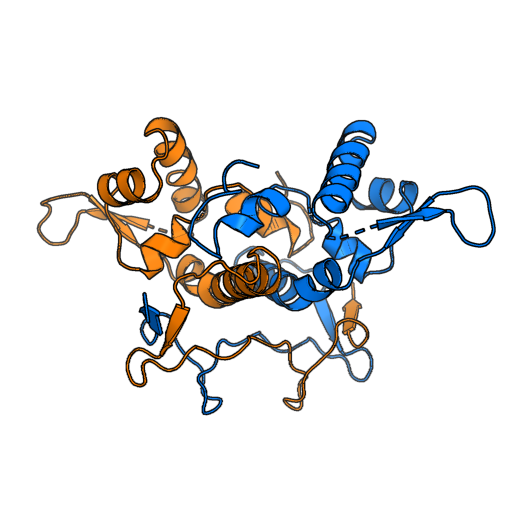 A 1 114 ? 18.042 50.448 15.699 1.00 33.77 114 LEU A C 1
ATOM 862 O O . LEU A 1 114 ? 19.215 50.591 16.080 1.00 33.75 114 LEU A O 1
ATOM 867 N N . VAL A 1 115 ? 17.673 49.531 14.799 1.00 32.96 115 VAL A N 1
ATOM 868 C CA . VAL A 1 115 ? 18.629 48.606 14.189 1.00 32.37 115 VAL A CA 1
ATOM 869 C C . VAL A 1 115 ? 18.564 48.614 12.652 1.00 33.15 115 VAL A C 1
ATOM 870 O O . VAL A 1 115 ? 17.526 48.965 12.078 1.00 33.22 115 VAL A O 1
ATOM 874 N N . GLU A 1 116 ? 19.668 48.212 11.996 1.00 33.10 116 GLU A N 1
ATOM 875 C CA . GLU A 1 116 ? 19.733 47.979 10.541 1.00 34.47 116 GLU A CA 1
ATOM 876 C C . GLU A 1 116 ? 18.841 46.780 10.157 1.00 36.32 116 GLU A C 1
ATOM 877 O O . GLU A 1 116 ? 18.919 45.736 10.795 1.00 36.30 116 GLU A O 1
ATOM 883 N N . ARG A 1 117 ? 17.995 46.924 9.135 1.00 37.64 117 ARG A N 1
ATOM 884 C CA . ARG A 1 117 ? 17.111 45.812 8.725 1.00 40.27 117 ARG A CA 1
ATOM 885 C C . ARG A 1 117 ? 17.913 44.604 8.279 1.00 41.43 117 ARG A C 1
ATOM 886 O O . ARG A 1 117 ? 17.568 43.487 8.609 1.00 42.46 117 ARG A O 1
ATOM 894 N N . ASP A 1 118 ? 19.010 44.846 7.563 1.00 43.30 118 ASP A N 1
ATOM 895 C CA . ASP A 1 118 ? 19.834 43.780 6.961 1.00 43.95 118 ASP A CA 1
ATOM 896 C C . ASP A 1 118 ? 20.463 42.939 8.067 1.00 44.14 118 ASP A C 1
ATOM 897 O O . ASP A 1 118 ? 20.176 41.748 8.199 1.00 44.40 118 ASP A O 1
ATOM 902 N N . SER A 1 119 ? 21.295 43.585 8.867 1.00 44.02 119 SER A N 1
ATOM 903 C CA . SER A 1 119 ? 22.174 42.921 9.810 1.00 44.42 119 SER A CA 1
ATOM 904 C C . SER A 1 119 ? 21.589 42.906 11.209 1.00 44.75 119 SER A C 1
ATOM 905 O O . SER A 1 119 ? 21.875 42.015 12.015 1.00 44.84 119 SER A O 1
ATOM 908 N N . GLY A 1 120 ? 20.736 43.891 11.445 1.00 44.20 120 GLY A N 1
ATOM 909 C CA . GLY A 1 120 ? 20.879 44.790 12.587 1.00 44.72 120 GLY A CA 1
ATOM 910 C C . GLY A 1 120 ? 20.653 44.194 13.922 1.00 43.18 120 GLY A C 1
ATOM 911 O O . GLY A 1 120 ? 19.739 43.426 14.056 1.00 45.07 120 GLY A O 1
ATOM 912 N N . GLN A 1 121 ? 21.448 44.531 14.925 1.00 42.26 121 GLN A N 1
ATOM 913 C CA . GLN A 1 121 ? 22.570 45.525 14.946 1.00 41.00 121 GLN A CA 1
ATOM 914 C C . GLN A 1 121 ? 22.166 46.987 14.979 1.00 39.33 121 GLN A C 1
ATOM 915 O O . GLN A 1 121 ? 21.728 47.566 13.969 1.00 36.97 121 GLN A O 1
ATOM 921 N N . PRO A 1 122 ? 22.357 47.584 16.162 1.00 38.29 122 PRO A N 1
ATOM 922 C CA . PRO A 1 122 ? 21.954 48.940 16.443 1.00 36.29 122 PRO A CA 1
ATOM 923 C C . PRO A 1 122 ? 22.598 49.881 15.439 1.00 34.86 122 PRO A C 1
ATOM 924 O O . PRO A 1 122 ? 23.738 49.662 15.004 1.00 33.29 122 PRO A O 1
ATOM 928 N N . VAL A 1 123 ? 21.847 50.895 15.047 1.00 33.02 123 VAL A N 1
ATOM 929 C CA . VAL A 1 123 ? 22.386 51.935 14.207 1.00 32.37 123 VAL A CA 1
ATOM 930 C C . VAL A 1 123 ? 23.431 52.723 14.997 1.00 32.60 123 VAL A C 1
ATOM 931 O O . VAL A 1 123 ? 23.213 53.071 16.157 1.00 31.52 123 VAL A O 1
ATOM 935 N N . PRO A 1 124 ? 24.610 52.950 14.385 1.00 33.08 124 PRO A N 1
ATOM 936 C CA . PRO A 1 124 ? 25.692 53.701 15.022 1.00 33.38 124 PRO A CA 1
ATOM 937 C C . PRO A 1 124 ? 25.267 55.066 15.527 1.00 33.61 124 PRO A C 1
ATOM 938 O O . PRO A 1 124 ? 24.374 55.702 14.969 1.00 33.64 124 PRO A O 1
ATOM 942 N N . ARG A 1 125 ? 25.899 55.504 16.603 1.00 33.45 125 ARG A N 1
ATOM 943 C CA . ARG A 1 125 ? 25.677 56.848 17.127 1.00 34.33 125 ARG A CA 1
ATOM 944 C C . ARG A 1 125 ? 25.943 57.862 15.999 1.00 34.48 125 ARG A C 1
ATOM 945 O O . ARG A 1 125 ? 26.928 57.710 15.203 1.00 33.78 125 ARG A O 1
ATOM 953 N N . LEU A 1 126 ? 25.088 58.869 15.905 1.00 32.56 126 LEU A N 1
ATOM 954 C CA A LEU A 1 126 ? 25.315 59.992 15.001 0.50 33.55 126 LEU A CA 1
ATOM 955 C CA B LEU A 1 126 ? 25.312 59.935 14.938 0.50 33.65 126 LEU A CA 1
ATOM 956 C C . LEU A 1 126 ? 26.595 60.715 15.363 1.00 34.37 126 LEU A C 1
ATOM 957 O O . LEU A 1 126 ? 27.105 60.610 16.524 1.00 35.82 126 LEU A O 1
ATOM 966 N N . GLN A 1 127 ? 27.158 61.441 14.423 1.00 34.01 127 GLN A N 1
ATOM 967 C CA . GLN A 1 127 ? 28.366 62.166 14.708 1.00 34.77 127 GLN A CA 1
ATOM 968 C C . GLN A 1 127 ? 28.388 63.375 13.804 1.00 33.92 127 GLN A C 1
ATOM 969 O O . GLN A 1 127 ? 28.360 63.220 12.570 1.00 36.07 127 GLN A O 1
ATOM 975 N N . VAL A 1 128 ? 28.468 64.553 14.404 1.00 32.29 128 VAL A N 1
ATOM 976 C CA . VAL A 1 128 ? 28.753 65.765 13.638 1.00 32.40 128 VAL A CA 1
ATOM 977 C C . VAL A 1 128 ? 30.183 65.632 13.167 1.00 31.58 128 VAL A C 1
ATOM 978 O O . VAL A 1 128 ? 31.046 65.284 13.979 1.00 29.27 128 VAL A O 1
ATOM 982 N N . ARG A 1 129 ? 30.416 65.871 11.872 1.00 31.31 129 ARG A N 1
ATOM 983 C CA . ARG A 1 129 ? 31.751 65.695 11.277 1.00 31.33 129 ARG A CA 1
ATOM 984 C C . ARG A 1 129 ? 32.131 66.942 10.468 1.00 30.07 129 ARG A C 1
ATOM 985 O O . ARG A 1 129 ? 31.261 67.726 9.981 1.00 27.97 129 ARG A O 1
ATOM 993 N N . ALA A 1 130 ? 33.433 67.148 10.393 1.00 28.80 130 ALA A N 1
ATOM 994 C CA . ALA A 1 130 ? 34.010 68.133 9.508 1.00 27.14 130 ALA A CA 1
ATOM 995 C C . ALA A 1 130 ? 34.005 67.689 8.033 1.00 26.89 130 ALA A C 1
ATOM 996 O O . ALA A 1 130 ? 33.739 66.546 7.714 1.00 27.00 130 ALA A O 1
ATOM 998 N N . GLY A 1 131 ? 34.344 68.620 7.154 1.00 28.37 131 GLY A N 1
ATOM 999 C CA . GLY A 1 131 ? 34.476 68.371 5.732 1.00 29.57 131 GLY A CA 1
ATOM 1000 C C . GLY A 1 131 ? 35.367 67.197 5.440 1.00 30.94 131 GLY A C 1
ATOM 1001 O O . GLY A 1 131 ? 35.103 66.438 4.497 1.00 31.76 131 GLY A O 1
ATOM 1002 N N . ASP A 1 132 ? 36.419 67.031 6.255 1.00 31.12 132 ASP A N 1
ATOM 1003 C CA . ASP A 1 132 ? 37.370 65.907 6.060 1.00 33.15 132 ASP A CA 1
ATOM 1004 C C . ASP A 1 132 ? 36.892 64.528 6.607 1.00 33.42 132 ASP A C 1
ATOM 1005 O O . ASP A 1 132 ? 37.646 63.529 6.533 1.00 35.64 132 ASP A O 1
ATOM 1010 N N . GLY A 1 133 ? 35.679 64.504 7.164 1.00 32.26 133 GLY A N 1
ATOM 1011 C CA . GLY A 1 133 ? 35.091 63.300 7.759 1.00 30.68 133 GLY A CA 1
ATOM 1012 C C . GLY A 1 133 ? 35.348 63.096 9.244 1.00 30.66 133 GLY A C 1
ATOM 1013 O O . GLY A 1 133 ? 34.747 62.206 9.850 1.00 31.47 133 GLY A O 1
ATOM 1014 N N . SER A 1 134 ? 36.191 63.932 9.853 1.00 29.87 134 SER A N 1
ATOM 1015 C CA . SER A 1 134 ? 36.595 63.740 11.258 1.00 29.92 134 SER A CA 1
ATOM 1016 C C . SER A 1 134 ? 35.538 64.270 12.228 1.00 29.45 134 SER A C 1
ATOM 1017 O O . SER A 1 134 ? 34.857 65.235 11.898 1.00 28.04 134 SER A O 1
ATOM 1020 N N . PRO A 1 135 ? 35.391 63.622 13.407 1.00 30.00 135 PRO A N 1
ATOM 1021 C CA . PRO A 1 135 ? 34.436 64.119 14.439 1.00 30.85 135 PRO A CA 1
ATOM 1022 C C . PRO A 1 135 ? 34.733 65.547 14.779 1.00 30.15 135 PRO A C 1
ATOM 1023 O O . PRO A 1 135 ? 35.908 65.924 14.942 1.00 30.15 135 PRO A O 1
ATOM 1027 N N . LEU A 1 136 ? 33.669 66.331 14.921 1.00 30.44 136 LEU A N 1
ATOM 1028 C CA . LEU A 1 136 ? 33.773 67.746 15.145 1.00 29.92 136 LEU A CA 1
ATOM 1029 C C . LEU A 1 136 ? 32.976 68.102 16.394 1.00 31.30 136 LEU A C 1
ATOM 1030 O O . LEU A 1 136 ? 31.764 67.803 16.496 1.00 29.56 136 LEU A O 1
ATOM 1035 N N . ALA A 1 137 ? 33.694 68.686 17.355 1.00 32.62 137 ALA A N 1
ATOM 1036 C CA . ALA A 1 137 ? 33.126 69.149 18.612 1.00 32.94 137 ALA A CA 1
ATOM 1037 C C . ALA A 1 137 ? 32.467 70.498 18.420 1.00 33.04 137 ALA A C 1
ATOM 1038 O O . ALA A 1 137 ? 32.890 71.276 17.565 1.00 32.39 137 ALA A O 1
ATOM 1040 N N . ALA A 1 138 ? 31.426 70.776 19.213 1.00 32.40 138 ALA A N 1
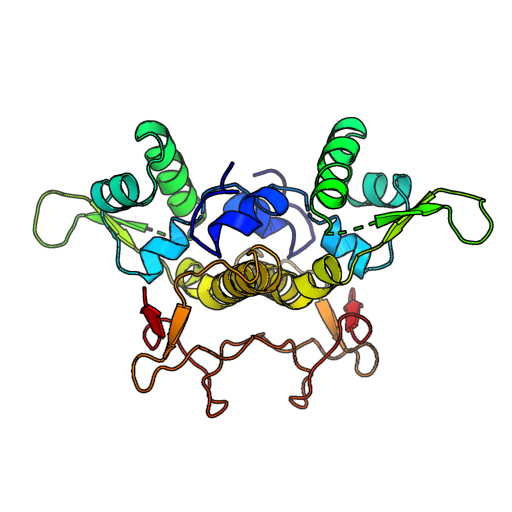ATOM 1041 C CA . ALA A 1 138 ? 30.773 72.092 19.173 1.00 31.84 138 ALA A CA 1
ATOM 1042 C C . ALA A 1 138 ? 31.774 73.265 19.235 1.00 32.25 138 ALA A C 1
ATOM 1043 O O . ALA A 1 138 ? 31.603 74.285 18.566 1.00 31.94 138 ALA A O 1
ATOM 1045 N N . GLU A 1 139 ? 32.787 73.119 20.081 1.00 30.61 139 GLU A N 1
ATOM 1046 C CA . GLU A 1 139 ? 33.737 74.201 20.346 1.00 30.10 139 GLU A CA 1
ATOM 1047 C C . GLU A 1 139 ? 34.631 74.460 19.131 1.00 29.03 139 GLU A C 1
ATOM 1048 O O . GLU A 1 139 ? 35.232 75.513 18.985 1.00 29.20 139 GLU A O 1
ATOM 1054 N N . ASP A 1 140 ? 34.660 73.492 18.222 1.00 28.05 140 ASP A N 1
ATOM 1055 C CA . ASP A 1 140 ? 35.368 73.624 16.971 1.00 26.88 140 ASP A CA 1
ATOM 1056 C C . ASP A 1 140 ? 34.498 74.169 15.812 1.00 26.54 140 ASP A C 1
ATOM 1057 O O . ASP A 1 140 ? 34.897 74.158 14.636 1.00 25.60 140 ASP A O 1
ATOM 1062 N N . THR A 1 141 ? 33.327 74.698 16.163 1.00 25.47 141 THR A N 1
ATOM 1063 C CA . THR A 1 141 ? 32.489 75.332 15.177 1.00 25.05 141 THR A CA 1
ATOM 1064 C C . THR A 1 141 ? 32.148 76.720 15.623 1.00 25.25 141 THR A C 1
ATOM 1065 O O . THR A 1 141 ? 32.352 77.090 16.794 1.00 26.75 141 THR A O 1
ATOM 1069 N N . ARG A 1 142 ? 31.575 77.496 14.718 1.00 24.94 142 ARG A N 1
ATOM 1070 C CA . ARG A 1 142 ? 31.024 78.773 15.109 1.00 25.56 142 ARG A CA 1
ATOM 1071 C C . ARG A 1 142 ? 29.903 79.139 14.162 1.00 25.45 142 ARG A C 1
ATOM 1072 O O . ARG A 1 142 ? 29.750 78.532 13.106 1.00 25.44 142 ARG A O 1
ATOM 1080 N N . VAL A 1 143 ? 29.117 80.130 14.559 1.00 27.63 143 VAL A N 1
ATOM 1081 C CA . VAL A 1 143 ? 27.999 80.595 13.748 1.00 28.62 143 VAL A CA 1
ATOM 1082 C C . VAL A 1 143 ? 28.404 81.854 13.028 1.00 30.40 143 VAL A C 1
ATOM 1083 O O . VAL A 1 143 ? 28.847 82.816 13.646 1.00 31.13 143 VAL A O 1
ATOM 1087 N N . SER A 1 144 ? 28.253 81.841 11.712 1.00 31.59 144 SER A N 1
ATOM 1088 C CA . SER A 1 144 ? 28.793 82.879 10.864 1.00 35.33 144 SER A CA 1
ATOM 1089 C C . SER A 1 144 ? 27.704 83.582 10.065 1.00 37.87 144 SER A C 1
ATOM 1090 O O . SER A 1 144 ? 26.853 82.935 9.458 1.00 36.57 144 SER A O 1
ATOM 1093 N N . ARG A 1 145 ? 27.748 84.909 10.040 1.00 42.17 145 ARG A N 1
ATOM 1094 C CA . ARG A 1 145 ? 26.995 85.664 9.035 1.00 47.56 145 ARG A CA 1
ATOM 1095 C C . ARG A 1 145 ? 27.674 85.618 7.632 1.00 49.32 145 ARG A C 1
ATOM 1096 O O . ARG A 1 145 ? 27.441 86.502 6.788 1.00 50.44 145 ARG A O 1
ATOM 1104 N N . ASP A 1 146 ? 28.480 84.564 7.401 1.00 51.17 146 ASP A N 1
ATOM 1105 C CA . ASP A 1 146 ? 29.351 84.373 6.202 1.00 51.29 146 ASP A CA 1
ATOM 1106 C C . ASP A 1 146 ? 29.995 85.654 5.664 1.00 52.45 146 ASP A C 1
ATOM 1107 O O . ASP A 1 146 ? 30.416 86.521 6.439 1.00 53.34 146 ASP A O 1
ATOM 1112 N N . SER B 1 6 ? 6.005 63.733 32.802 1.00 54.88 6 SER B N 1
ATOM 1113 C CA . SER B 1 6 ? 4.932 63.686 31.743 1.00 55.20 6 SER B CA 1
ATOM 1114 C C . SER B 1 6 ? 5.077 62.464 30.807 1.00 54.47 6 SER B C 1
ATOM 1115 O O . SER B 1 6 ? 4.225 61.574 30.835 1.00 55.02 6 SER B O 1
ATOM 1118 N N . HIS B 1 7 ? 6.124 62.451 29.976 1.00 52.86 7 HIS B N 1
ATOM 1119 C CA . HIS B 1 7 ? 6.663 61.224 29.335 1.00 51.76 7 HIS B CA 1
ATOM 1120 C C . HIS B 1 7 ? 7.782 60.547 30.149 1.00 51.97 7 HIS B C 1
ATOM 1121 O O . HIS B 1 7 ? 8.548 59.736 29.601 1.00 51.16 7 HIS B O 1
ATOM 1128 N N . LYS B 1 8 ? 7.905 60.890 31.429 1.00 51.86 8 LYS B N 1
ATOM 1129 C CA . LYS B 1 8 ? 9.097 60.518 32.170 1.00 52.23 8 LYS B CA 1
ATOM 1130 C C . LYS B 1 8 ? 9.128 59.010 32.407 1.00 52.41 8 LYS B C 1
ATOM 1131 O O . LYS B 1 8 ? 10.178 58.421 32.700 1.00 52.32 8 LYS B O 1
ATOM 1137 N N . GLN B 1 9 ? 7.947 58.412 32.275 1.00 52.77 9 GLN B N 1
ATOM 1138 C CA . GLN B 1 9 ? 7.722 56.991 32.459 1.00 52.57 9 GLN B CA 1
ATOM 1139 C C . GLN B 1 9 ? 7.148 56.394 31.165 1.00 51.57 9 GLN B C 1
ATOM 1140 O O . GLN B 1 9 ? 6.406 55.397 31.204 1.00 52.12 9 GLN B O 1
ATOM 1146 N N . ALA B 1 10 ? 7.440 57.036 30.029 1.00 49.25 10 ALA B N 1
ATOM 1147 C CA . ALA B 1 10 ? 7.291 56.383 28.737 1.00 47.57 10 ALA B CA 1
ATOM 1148 C C . ALA B 1 10 ? 8.461 55.423 28.732 1.00 46.24 10 ALA B C 1
ATOM 1149 O O . ALA B 1 10 ? 9.519 55.736 29.262 1.00 46.82 10 ALA B O 1
ATOM 1151 N N . SER B 1 11 ? 8.288 54.262 28.125 1.00 45.07 11 SER B N 1
ATOM 1152 C CA . SER B 1 11 ? 9.430 53.397 27.843 1.00 44.00 11 SER B CA 1
ATOM 1153 C C . SER B 1 11 ? 10.260 53.918 26.648 1.00 42.30 11 SER B C 1
ATOM 1154 O O . SER B 1 11 ? 11.370 53.448 26.404 1.00 41.74 11 SER B O 1
ATOM 1157 N N . CYS B 1 12 ? 9.723 54.894 25.922 1.00 39.67 12 CYS B N 1
ATOM 1158 C CA . CYS B 1 12 ? 10.312 55.325 24.645 1.00 38.57 12 CYS B CA 1
ATOM 1159 C C . CYS B 1 12 ? 11.467 56.330 24.794 1.00 36.95 12 CYS B C 1
ATOM 1160 O O . CYS B 1 12 ? 11.273 57.376 25.408 1.00 36.07 12 CYS B O 1
ATOM 1163 N N . PRO B 1 13 ? 12.672 56.027 24.230 1.00 36.76 13 PRO B N 1
ATOM 1164 C CA . PRO B 1 13 ? 13.788 56.985 24.305 1.00 35.81 13 PRO B CA 1
ATOM 1165 C C . PRO B 1 13 ? 13.551 58.265 23.517 1.00 35.24 13 PRO B C 1
ATOM 1166 O O . PRO B 1 13 ? 14.260 59.247 23.714 1.00 35.24 13 PRO B O 1
ATOM 1170 N N . VAL B 1 14 ? 12.601 58.260 22.579 1.00 34.66 14 VAL B N 1
ATOM 1171 C CA . VAL B 1 14 ? 12.279 59.506 21.882 1.00 33.11 14 VAL B CA 1
ATOM 1172 C C . VAL B 1 14 ? 11.396 60.399 22.800 1.00 33.01 14 VAL B C 1
ATOM 1173 O O . VAL B 1 14 ? 11.577 61.625 22.865 1.00 31.80 14 VAL B O 1
ATOM 1177 N N . ALA B 1 15 ? 10.443 59.776 23.495 1.00 32.42 15 ALA B N 1
ATOM 1178 C CA . ALA B 1 15 ? 9.486 60.520 24.314 1.00 32.18 15 ALA B CA 1
ATOM 1179 C C . ALA B 1 15 ? 10.085 61.164 25.557 1.00 32.43 15 ALA B C 1
ATOM 1180 O O . ALA B 1 15 ? 9.742 62.289 25.875 1.00 33.44 15 ALA B O 1
ATOM 1182 N N . ARG B 1 16 ? 10.950 60.444 26.275 1.00 32.85 16 ARG B N 1
ATOM 1183 C CA . ARG B 1 16 ? 11.504 60.969 27.555 1.00 32.68 16 ARG B CA 1
ATOM 1184 C C . ARG B 1 16 ? 12.161 62.337 27.355 1.00 32.50 16 ARG B C 1
ATOM 1185 O O . ARG B 1 16 ? 11.871 63.278 28.097 1.00 33.14 16 ARG B O 1
ATOM 1193 N N . PRO B 1 17 ? 13.045 62.465 26.350 1.00 33.02 17 PRO B N 1
ATOM 1194 C CA . PRO B 1 17 ? 13.670 63.781 26.107 1.00 32.82 17 PRO B CA 1
ATOM 1195 C C . PRO B 1 17 ? 12.699 64.898 25.708 1.00 32.86 17 PRO B C 1
ATOM 1196 O O . PRO B 1 17 ? 13.052 66.069 25.866 1.00 33.85 17 PRO B O 1
ATOM 1200 N N . LEU B 1 18 ? 11.523 64.579 25.171 1.00 33.84 18 LEU B N 1
ATOM 1201 C CA . LEU B 1 18 ? 10.567 65.636 24.813 1.00 34.51 18 LEU B CA 1
ATOM 1202 C C . LEU B 1 18 ? 10.104 66.444 26.030 1.00 35.45 18 LEU B C 1
ATOM 1203 O O . LEU B 1 18 ? 9.677 67.607 25.911 1.00 34.32 18 LEU B O 1
ATOM 1208 N N . ASP B 1 19 ? 10.187 65.825 27.197 1.00 37.26 19 ASP B N 1
ATOM 1209 C CA . ASP B 1 19 ? 9.766 66.504 28.435 1.00 38.86 19 ASP B CA 1
ATOM 1210 C C . ASP B 1 19 ? 10.639 67.701 28.686 1.00 39.71 19 ASP B C 1
ATOM 1211 O O . ASP B 1 19 ? 10.192 68.662 29.324 1.00 41.22 19 ASP B O 1
ATOM 1216 N N . VAL B 1 20 ? 11.883 67.623 28.188 1.00 39.78 20 VAL B N 1
ATOM 1217 C CA . VAL B 1 20 ? 12.900 68.625 28.409 1.00 40.49 20 VAL B CA 1
ATOM 1218 C C . VAL B 1 20 ? 13.021 69.595 27.254 1.00 39.78 20 VAL B C 1
ATOM 1219 O O . VAL B 1 20 ? 13.074 70.791 27.472 1.00 41.30 20 VAL B O 1
ATOM 1223 N N . ILE B 1 21 ? 12.973 69.093 26.024 1.00 38.59 21 ILE B N 1
ATOM 1224 C CA . ILE B 1 21 ? 13.240 69.914 24.852 1.00 38.72 21 ILE B CA 1
ATOM 1225 C C . ILE B 1 21 ? 12.021 70.103 23.935 1.00 37.38 21 ILE B C 1
ATOM 1226 O O . ILE B 1 21 ? 12.114 70.799 22.926 1.00 37.04 21 ILE B O 1
ATOM 1231 N N . GLY B 1 22 ? 10.880 69.483 24.291 1.00 35.28 22 GLY B N 1
ATOM 1232 C CA . GLY B 1 22 ? 9.693 69.585 23.440 1.00 35.49 22 GLY B CA 1
ATOM 1233 C C . GLY B 1 22 ? 8.864 70.842 23.739 1.00 34.86 22 GLY B C 1
ATOM 1234 O O . GLY B 1 22 ? 7.754 70.764 24.277 1.00 34.08 22 GLY B O 1
ATOM 1235 N N . ASP B 1 23 ? 9.425 72.007 23.387 1.00 34.29 23 ASP B N 1
ATOM 1236 C CA . ASP B 1 23 ? 8.788 73.299 23.596 1.00 33.25 23 ASP B CA 1
ATOM 1237 C C . ASP B 1 23 ? 9.386 74.323 22.615 1.00 32.92 23 ASP B C 1
ATOM 1238 O O . ASP B 1 23 ? 10.268 73.987 21.805 1.00 34.30 23 ASP B O 1
ATOM 1243 N N . GLY B 1 24 ? 8.907 75.567 22.659 1.00 32.94 24 GLY B N 1
ATOM 1244 C CA . GLY B 1 24 ? 9.316 76.509 21.612 1.00 32.58 24 GLY B CA 1
ATOM 1245 C C . GLY B 1 24 ? 10.614 77.218 21.884 1.00 31.62 24 GLY B C 1
ATOM 1246 O O . GLY B 1 24 ? 11.032 77.995 21.054 1.00 31.41 24 GLY B O 1
ATOM 1247 N N . TRP B 1 25 ? 11.221 76.988 23.057 1.00 31.48 25 TRP B N 1
ATOM 1248 C CA . TRP B 1 25 ? 12.361 77.818 23.547 1.00 32.22 25 TRP B CA 1
ATOM 1249 C C . TRP B 1 25 ? 13.584 77.089 24.049 1.00 32.08 25 TRP B C 1
ATOM 1250 O O . TRP B 1 25 ? 14.698 77.612 23.922 1.00 32.04 25 TRP B O 1
ATOM 1261 N N . SER B 1 26 ? 13.403 75.916 24.654 1.00 32.19 26 SER B N 1
ATOM 1262 C CA . SER B 1 26 ? 14.550 75.207 25.278 1.00 31.32 26 SER B CA 1
ATOM 1263 C C . SER B 1 26 ? 15.725 75.013 24.343 1.00 32.26 26 SER B C 1
ATOM 1264 O O . SER B 1 26 ? 16.907 75.185 24.743 1.00 31.20 26 SER B O 1
ATOM 1275 N N . LEU B 1 28 ? 16.618 76.818 21.948 1.00 28.55 28 LEU B N 1
ATOM 1276 C CA . LEU B 1 28 ? 17.190 78.128 21.571 1.00 28.20 28 LEU B CA 1
ATOM 1277 C C . LEU B 1 28 ? 18.093 78.651 22.688 1.00 29.08 28 LEU B C 1
ATOM 1278 O O . LEU B 1 28 ? 19.112 79.322 22.424 1.00 27.33 28 LEU B O 1
ATOM 1283 N N . ILE B 1 29 ? 17.707 78.342 23.929 1.00 27.47 29 ILE B N 1
ATOM 1284 C CA . ILE B 1 29 ? 18.551 78.565 25.102 1.00 28.45 29 ILE B CA 1
ATOM 1285 C C . ILE B 1 29 ? 19.795 77.723 24.906 1.00 30.02 29 ILE B C 1
ATOM 1286 O O . ILE B 1 29 ? 20.882 78.213 25.083 1.00 29.84 29 ILE B O 1
ATOM 1291 N N . VAL B 1 30 ? 19.608 76.467 24.518 1.00 29.61 30 VAL B N 1
ATOM 1292 C CA . VAL B 1 30 ? 20.752 75.587 24.253 1.00 30.14 30 VAL B CA 1
ATOM 1293 C C . VAL B 1 30 ? 21.637 76.117 23.082 1.00 30.11 30 VAL B C 1
ATOM 1294 O O . VAL B 1 30 ? 22.877 76.168 23.205 1.00 29.73 30 VAL B O 1
ATOM 1298 N N . ARG B 1 31 ? 21.014 76.469 21.964 1.00 30.70 31 ARG B N 1
ATOM 1299 C CA . ARG B 1 31 ? 21.701 77.145 20.830 1.00 31.36 31 ARG B CA 1
ATOM 1300 C C . ARG B 1 31 ? 22.549 78.283 21.406 1.00 32.02 31 ARG B C 1
ATOM 1301 O O . ARG B 1 31 ? 23.734 78.381 21.097 1.00 33.05 31 ARG B O 1
ATOM 1309 N N . ASP B 1 32 ? 21.939 79.181 22.185 1.00 31.15 32 ASP B N 1
ATOM 1310 C CA . ASP B 1 32 ? 22.662 80.353 22.719 1.00 32.41 32 ASP B CA 1
ATOM 1311 C C . ASP B 1 32 ? 23.854 79.934 23.641 1.00 33.62 32 ASP B C 1
ATOM 1312 O O . ASP B 1 32 ? 24.936 80.523 23.572 1.00 34.13 32 ASP B O 1
ATOM 1317 N N . ALA B 1 33 ? 23.627 78.952 24.517 1.00 32.74 33 ALA B N 1
ATOM 1318 C CA . ALA B 1 33 ? 24.710 78.440 25.358 1.00 31.88 33 ALA B CA 1
ATOM 1319 C C . ALA B 1 33 ? 25.891 77.925 24.513 1.00 32.46 33 ALA B C 1
ATOM 1320 O O . ALA B 1 33 ? 27.069 78.113 24.889 1.00 30.30 33 ALA B O 1
ATOM 1322 N N . PHE B 1 34 ? 25.581 77.255 23.401 1.00 32.39 34 PHE B N 1
ATOM 1323 C CA . PHE B 1 34 ? 26.639 76.842 22.472 1.00 34.28 34 PHE B CA 1
ATOM 1324 C C . PHE B 1 34 ? 27.320 78.020 21.812 1.00 35.28 34 PHE B C 1
ATOM 1325 O O . PHE B 1 34 ? 28.462 77.899 21.353 1.00 37.87 34 PHE B O 1
ATOM 1333 N N . GLU B 1 35 ? 26.603 79.134 21.672 1.00 36.22 35 GLU B N 1
ATOM 1334 C CA . GLU B 1 35 ? 27.230 80.362 21.168 1.00 37.06 35 GLU B CA 1
ATOM 1335 C C . GLU B 1 35 ? 27.971 81.181 22.235 1.00 37.31 35 GLU B C 1
ATOM 1336 O O . GLU B 1 35 ? 28.608 82.158 21.908 1.00 39.09 35 GLU B O 1
ATOM 1342 N N . GLY B 1 36 ? 27.933 80.758 23.501 1.00 36.09 36 GLY B N 1
ATOM 1343 C CA . GLY B 1 36 ? 28.749 81.388 24.542 1.00 34.39 36 GLY B CA 1
ATOM 1344 C C . GLY B 1 36 ? 27.980 82.255 25.526 1.00 33.79 36 GLY B C 1
ATOM 1345 O O . GLY B 1 36 ? 28.558 82.801 26.448 1.00 32.79 36 GLY B O 1
ATOM 1346 N N . LEU B 1 37 ? 26.663 82.375 25.352 1.00 33.55 37 LEU B N 1
ATOM 1347 C CA . LEU B 1 37 ? 25.864 83.139 26.291 1.00 33.33 37 LEU B CA 1
ATOM 1348 C C . LEU B 1 37 ? 25.758 82.340 27.570 1.00 33.12 37 LEU B C 1
ATOM 1349 O O . LEU B 1 37 ? 25.534 81.121 27.497 1.00 32.78 37 LEU B O 1
ATOM 1354 N N . THR B 1 38 ? 25.842 83.014 28.730 1.00 32.61 38 THR B N 1
ATOM 1355 C CA . THR B 1 38 ? 25.805 82.308 30.020 1.00 33.50 38 THR B CA 1
ATOM 1356 C C . THR B 1 38 ? 24.950 82.954 31.091 1.00 33.77 38 THR B C 1
ATOM 1357 O O . THR B 1 38 ? 24.694 82.326 32.113 1.00 34.08 38 THR B O 1
ATOM 1361 N N . ARG B 1 39 ? 24.569 84.208 30.883 1.00 34.08 39 ARG B N 1
ATOM 1362 C CA . ARG B 1 39 ? 23.885 84.998 31.927 1.00 34.71 39 ARG B CA 1
ATOM 1363 C C . ARG B 1 39 ? 22.438 85.126 31.574 1.00 33.82 39 ARG B C 1
ATOM 1364 O O . ARG B 1 39 ? 22.103 85.207 30.398 1.00 32.58 39 ARG B O 1
ATOM 1372 N N . PHE B 1 40 ? 21.582 85.153 32.604 1.00 33.58 40 PHE B N 1
ATOM 1373 C CA . PHE B 1 40 ? 20.141 85.251 32.425 1.00 33.60 40 PHE B CA 1
ATOM 1374 C C . PHE B 1 40 ? 19.772 86.415 31.489 1.00 34.30 40 PHE B C 1
ATOM 1375 O O . PHE B 1 40 ? 18.975 86.257 30.551 1.00 34.94 40 PHE B O 1
ATOM 1383 N N . GLY B 1 41 ? 20.368 87.577 31.736 1.00 34.08 41 GLY B N 1
ATOM 1384 C CA . GLY B 1 41 ? 20.118 88.764 30.904 1.00 34.15 41 GLY B CA 1
ATOM 1385 C C . GLY B 1 41 ? 20.587 88.627 29.471 1.00 34.36 41 GLY B C 1
ATOM 1386 O O . GLY B 1 41 ? 19.972 89.197 28.555 1.00 34.57 41 GLY B O 1
ATOM 1387 N N . GLU B 1 42 ? 21.680 87.897 29.247 1.00 34.75 42 GLU B N 1
ATOM 1388 C CA . GLU B 1 42 ? 22.098 87.625 27.862 1.00 35.28 42 GLU B CA 1
ATOM 1389 C C . GLU B 1 42 ? 21.045 86.807 27.104 1.00 34.48 42 GLU B C 1
ATOM 1390 O O . GLU B 1 42 ? 20.730 87.114 25.955 1.00 34.90 42 GLU B O 1
ATOM 1396 N N . PHE B 1 43 ? 20.517 85.758 27.740 1.00 33.73 43 PHE B N 1
ATOM 1397 C CA . PHE B 1 43 ? 19.458 84.928 27.145 1.00 33.12 43 PHE B CA 1
ATOM 1398 C C . PHE B 1 43 ? 18.189 85.696 26.881 1.00 33.07 43 PHE B C 1
ATOM 1399 O O . PHE B 1 43 ? 17.662 85.612 25.795 1.00 32.38 43 PHE B O 1
ATOM 1407 N N . GLN B 1 44 ? 17.723 86.449 27.866 1.00 33.62 44 GLN B N 1
ATOM 1408 C CA . GLN B 1 44 ? 16.544 87.303 27.706 1.00 35.44 44 GLN B CA 1
ATOM 1409 C C . GLN B 1 44 ? 16.586 88.231 26.471 1.00 36.07 44 GLN B C 1
ATOM 1410 O O . GLN B 1 44 ? 15.604 88.310 25.720 1.00 37.18 44 GLN B O 1
ATOM 1416 N N . LYS B 1 45 ? 17.707 88.919 26.262 1.00 37.50 45 LYS B N 1
ATOM 1417 C CA . LYS B 1 45 ? 17.856 89.886 25.161 1.00 37.94 45 LYS B CA 1
ATOM 1418 C C . LYS B 1 45 ? 18.068 89.216 23.810 1.00 37.79 45 LYS B C 1
ATOM 1419 O O . LYS B 1 45 ? 17.676 89.743 22.773 1.00 37.54 45 LYS B O 1
ATOM 1425 N N . SER B 1 46 ? 18.650 88.025 23.819 1.00 38.07 46 SER B N 1
ATOM 1426 C CA . SER B 1 46 ? 18.765 87.220 22.606 1.00 38.20 46 SER B CA 1
ATOM 1427 C C . SER B 1 46 ? 17.401 86.671 22.171 1.00 38.07 46 SER B C 1
ATOM 1428 O O . SER B 1 46 ? 17.017 86.724 20.991 1.00 38.44 46 SER B O 1
ATOM 1431 N N . LEU B 1 47 ? 16.652 86.178 23.134 1.00 37.09 47 LEU B N 1
ATOM 1432 C CA . LEU B 1 47 ? 15.435 85.453 22.852 1.00 38.19 47 LEU B CA 1
ATOM 1433 C C . LEU B 1 47 ? 14.237 86.385 22.768 1.00 38.71 47 LEU B C 1
ATOM 1434 O O . LEU B 1 47 ? 13.258 86.075 22.089 1.00 39.46 47 LEU B O 1
ATOM 1439 N N . GLY B 1 48 ? 14.310 87.498 23.490 1.00 39.61 48 GLY B N 1
ATOM 1440 C CA . GLY B 1 48 ? 13.225 88.474 23.557 1.00 41.18 48 GLY B CA 1
ATOM 1441 C C . GLY B 1 48 ? 12.088 87.915 24.362 1.00 41.99 48 GLY B C 1
ATOM 1442 O O . GLY B 1 48 ? 10.952 88.373 24.263 1.00 42.78 48 GLY B O 1
ATOM 1443 N N . LEU B 1 49 ? 12.420 86.916 25.168 1.00 42.80 49 LEU B N 1
ATOM 1444 C CA . LEU B 1 49 ? 11.456 86.112 25.891 1.00 43.51 49 LEU B CA 1
ATOM 1445 C C . LEU B 1 49 ? 11.114 86.736 27.251 1.00 43.65 49 LEU B C 1
ATOM 1446 O O . LEU B 1 49 ? 11.993 87.240 27.947 1.00 44.30 49 LEU B O 1
ATOM 1451 N N . ALA B 1 50 ? 9.834 86.741 27.622 1.00 44.04 50 ALA B N 1
ATOM 1452 C CA . ALA B 1 50 ? 9.411 87.316 28.907 1.00 44.00 50 ALA B CA 1
ATOM 1453 C C . ALA B 1 50 ? 10.173 86.686 30.094 1.00 43.94 50 ALA B C 1
ATOM 1454 O O . ALA B 1 50 ? 10.255 85.470 30.187 1.00 42.92 50 ALA B O 1
ATOM 1456 N N . LYS B 1 51 ? 10.694 87.520 30.995 1.00 44.15 51 LYS B N 1
ATOM 1457 C CA . LYS B 1 51 ? 11.575 87.078 32.104 1.00 44.30 51 LYS B CA 1
ATOM 1458 C C . LYS B 1 51 ? 11.089 85.855 32.888 1.00 43.76 51 LYS B C 1
ATOM 1459 O O . LYS B 1 51 ? 11.887 84.983 33.245 1.00 43.22 51 LYS B O 1
ATOM 1465 N N . ASN B 1 52 ? 9.790 85.816 33.177 1.00 43.30 52 ASN B N 1
ATOM 1466 C CA . ASN B 1 52 ? 9.225 84.755 34.001 1.00 42.63 52 ASN B CA 1
ATOM 1467 C C . ASN B 1 52 ? 9.188 83.468 33.198 1.00 41.70 52 ASN B C 1
ATOM 1468 O O . ASN B 1 52 ? 9.447 82.393 33.731 1.00 41.53 52 ASN B O 1
ATOM 1473 N N . ILE B 1 53 ? 8.943 83.599 31.892 1.00 39.92 53 ILE B N 1
ATOM 1474 C CA . ILE B 1 53 ? 8.891 82.447 31.000 1.00 39.07 53 ILE B CA 1
ATOM 1475 C C . ILE B 1 53 ? 10.317 81.927 30.754 1.00 37.34 53 ILE B C 1
ATOM 1476 O O . ILE B 1 53 ? 10.543 80.724 30.767 1.00 37.85 53 ILE B O 1
ATOM 1481 N N . LEU B 1 54 ? 11.277 82.819 30.520 1.00 35.77 54 LEU B N 1
ATOM 1482 C CA . LEU B 1 54 ? 12.691 82.387 30.471 1.00 33.72 54 LEU B CA 1
ATOM 1483 C C . LEU B 1 54 ? 13.096 81.719 31.784 1.00 33.72 54 LEU B C 1
ATOM 1484 O O . LEU B 1 54 ? 13.814 80.727 31.787 1.00 33.37 54 LEU B O 1
ATOM 1489 N N . ALA B 1 55 ? 12.639 82.277 32.905 1.00 32.36 55 ALA B N 1
ATOM 1490 C CA . ALA B 1 55 ? 12.914 81.684 34.221 1.00 32.99 55 ALA B CA 1
ATOM 1491 C C . ALA B 1 55 ? 12.444 80.241 34.294 1.00 33.55 55 ALA B C 1
ATOM 1492 O O . ALA B 1 55 ? 13.202 79.385 34.691 1.00 33.55 55 ALA B O 1
ATOM 1494 N N . ALA B 1 56 ? 11.190 79.977 33.897 1.00 33.05 56 ALA B N 1
ATOM 1495 C CA . ALA B 1 56 ? 10.668 78.619 33.871 1.00 32.72 56 ALA B CA 1
ATOM 1496 C C . ALA B 1 56 ? 11.395 77.653 32.915 1.00 32.28 56 ALA B C 1
ATOM 1497 O O . ALA B 1 56 ? 11.629 76.498 33.271 1.00 31.23 56 ALA B O 1
ATOM 1499 N N . ARG B 1 57 ? 11.758 78.107 31.716 1.00 32.20 57 ARG B N 1
ATOM 1500 C CA . ARG B 1 57 ? 12.475 77.232 30.806 1.00 31.80 57 ARG B CA 1
ATOM 1501 C C . ARG B 1 57 ? 13.863 76.920 31.372 1.00 31.93 57 ARG B C 1
ATOM 1502 O O . ARG B 1 57 ? 14.291 75.766 31.331 1.00 33.17 57 ARG B O 1
ATOM 1510 N N . LEU B 1 58 ? 14.564 77.931 31.886 1.00 32.26 58 LEU B N 1
ATOM 1511 C CA . LEU B 1 58 ? 15.897 77.694 32.504 1.00 32.36 58 LEU B CA 1
ATOM 1512 C C . LEU B 1 58 ? 15.824 76.809 33.737 1.00 32.09 58 LEU B C 1
ATOM 1513 O O . LEU B 1 58 ? 16.690 75.948 33.951 1.00 32.27 58 LEU B O 1
ATOM 1518 N N . ARG B 1 59 ? 14.834 77.072 34.602 1.00 32.64 59 ARG B N 1
ATOM 1519 C CA A ARG B 1 59 ? 14.586 76.229 35.771 0.50 33.26 59 ARG B CA 1
ATOM 1520 C CA B ARG B 1 59 ? 14.616 76.226 35.762 0.50 33.40 59 ARG B CA 1
ATOM 1521 C C . ARG B 1 59 ? 14.497 74.762 35.339 1.00 33.85 59 ARG B C 1
ATOM 1522 O O . ARG B 1 59 ? 15.145 73.895 35.922 1.00 33.58 59 ARG B O 1
ATOM 1537 N N . ASN B 1 60 ? 13.690 74.494 34.316 1.00 34.26 60 ASN B N 1
ATOM 1538 C CA . ASN B 1 60 ? 13.472 73.132 33.807 1.00 35.28 60 ASN B CA 1
ATOM 1539 C C . ASN B 1 60 ? 14.722 72.475 33.246 1.00 34.14 60 ASN B C 1
ATOM 1540 O O . ASN B 1 60 ? 14.932 71.281 33.435 1.00 32.43 60 ASN B O 1
ATOM 1545 N N . LEU B 1 61 ? 15.519 73.244 32.502 1.00 33.45 61 LEU B N 1
ATOM 1546 C CA . LEU B 1 61 ? 16.781 72.742 31.993 1.00 32.75 61 LEU B CA 1
ATOM 1547 C C . LEU B 1 61 ? 17.717 72.390 33.151 1.00 32.50 61 LEU B C 1
ATOM 1548 O O . LEU B 1 61 ? 18.477 71.433 33.059 1.00 32.86 61 LEU B O 1
ATOM 1553 N N . VAL B 1 62 ? 17.672 73.175 34.230 1.00 32.40 62 VAL B N 1
ATOM 1554 C CA . VAL B 1 62 ? 18.532 72.901 35.408 1.00 31.84 62 VAL B CA 1
ATOM 1555 C C . VAL B 1 62 ? 17.986 71.650 36.133 1.00 32.76 62 VAL B C 1
ATOM 1556 O O . VAL B 1 62 ? 18.732 70.753 36.511 1.00 32.28 62 VAL B O 1
ATOM 1560 N N . GLU B 1 63 ? 16.670 71.565 36.286 1.00 33.72 63 GLU B N 1
ATOM 1561 C CA . GLU B 1 63 ? 16.078 70.430 36.977 1.00 36.64 63 GLU B CA 1
ATOM 1562 C C . GLU B 1 63 ? 16.369 69.143 36.217 1.00 36.06 63 GLU B C 1
ATOM 1563 O O . GLU B 1 63 ? 16.597 68.095 36.826 1.00 35.80 63 GLU B O 1
ATOM 1569 N N . HIS B 1 64 ? 16.415 69.230 34.889 1.00 37.10 64 HIS B N 1
ATOM 1570 C CA . HIS B 1 64 ? 16.666 68.064 34.070 1.00 37.56 64 HIS B CA 1
ATOM 1571 C C . HIS B 1 64 ? 18.127 67.772 33.829 1.00 37.14 64 HIS B C 1
ATOM 1572 O O . HIS B 1 64 ? 18.437 66.855 33.075 1.00 37.12 64 HIS B O 1
ATOM 1579 N N . GLY B 1 65 ? 19.014 68.519 34.495 1.00 35.77 65 GLY B N 1
ATOM 1580 C CA . GLY B 1 65 ? 20.448 68.320 34.374 1.00 34.03 65 GLY B CA 1
ATOM 1581 C C . GLY B 1 65 ? 21.064 68.651 33.023 1.00 33.77 65 GLY B C 1
ATOM 1582 O O . GLY B 1 65 ? 22.122 68.173 32.720 1.00 33.45 65 GLY B O 1
ATOM 1583 N N . VAL B 1 66 ? 20.404 69.480 32.230 1.00 33.67 66 VAL B N 1
ATOM 1584 C CA . VAL B 1 66 ? 20.964 69.946 30.947 1.00 33.55 66 VAL B CA 1
ATOM 1585 C C . VAL B 1 66 ? 21.876 71.152 31.169 1.00 34.71 66 VAL B C 1
ATOM 1586 O O . VAL B 1 66 ? 22.901 71.310 30.477 1.00 34.46 66 VAL B O 1
ATOM 1598 N N . VAL B 1 68 ? 23.763 73.736 34.409 1.00 37.81 68 VAL B N 1
ATOM 1599 C CA . VAL B 1 68 ? 24.097 73.972 35.824 1.00 37.75 68 VAL B CA 1
ATOM 1600 C C . VAL B 1 68 ? 24.265 75.479 35.958 1.00 38.36 68 VAL B C 1
ATOM 1601 O O . VAL B 1 68 ? 25.017 76.098 35.177 1.00 37.57 68 VAL B O 1
ATOM 1605 N N . ALA B 1 69 ? 23.584 76.052 36.946 1.00 38.95 69 ALA B N 1
ATOM 1606 C CA . ALA B 1 69 ? 23.686 77.469 37.256 1.00 39.81 69 ALA B CA 1
ATOM 1607 C C . ALA B 1 69 ? 24.524 77.595 38.506 1.00 40.82 69 ALA B C 1
ATOM 1608 O O . ALA B 1 69 ? 24.256 76.942 39.508 1.00 39.74 69 ALA B O 1
ATOM 1610 N N . VAL B 1 70 ? 25.543 78.436 38.419 1.00 42.01 70 VAL B N 1
ATOM 1611 C CA . VAL B 1 70 ? 26.554 78.589 39.459 1.00 43.72 70 VAL B CA 1
ATOM 1612 C C . VAL B 1 70 ? 26.958 80.062 39.500 1.00 44.92 70 VAL B C 1
ATOM 1613 O O . VAL B 1 70 ? 26.461 80.858 38.686 1.00 43.71 70 VAL B O 1
ATOM 1617 N N . PRO B 1 71 ? 27.821 80.437 40.474 1.00 46.11 71 PRO B N 1
ATOM 1618 C CA . PRO B 1 71 ? 28.372 81.787 40.422 1.00 46.89 71 PRO B CA 1
ATOM 1619 C C . PRO B 1 71 ? 29.592 81.778 39.531 1.00 47.74 71 PRO B C 1
ATOM 1620 O O . PRO B 1 71 ? 30.316 80.785 39.519 1.00 48.69 71 PRO B O 1
ATOM 1624 N N . ALA B 1 72 ? 29.814 82.866 38.795 1.00 48.42 72 ALA B N 1
ATOM 1625 C CA . ALA B 1 72 ? 31.053 83.057 38.040 1.00 48.97 72 ALA B CA 1
ATOM 1626 C C . ALA B 1 72 ? 32.283 83.044 38.949 1.00 49.52 72 ALA B C 1
ATOM 1627 O O . ALA B 1 72 ? 32.187 83.278 40.166 1.00 49.32 72 ALA B O 1
ATOM 1629 N N . GLU B 1 73 ? 33.444 82.799 38.347 1.00 49.82 73 GLU B N 1
ATOM 1630 C CA . GLU B 1 73 ? 34.696 82.651 39.090 1.00 49.99 73 GLU B CA 1
ATOM 1631 C C . GLU B 1 73 ? 35.004 83.812 40.045 1.00 49.52 73 GLU B C 1
ATOM 1632 O O . GLU B 1 73 ? 35.470 83.592 41.172 1.00 49.86 73 GLU B O 1
ATOM 1638 N N . SER B 1 74 ? 34.749 85.040 39.596 1.00 48.53 74 SER B N 1
ATOM 1639 C CA . SER B 1 74 ? 34.998 86.238 40.402 1.00 46.99 74 SER B CA 1
ATOM 1640 C C . SER B 1 74 ? 33.866 86.508 41.406 1.00 46.11 74 SER B C 1
ATOM 1641 O O . SER B 1 74 ? 33.983 87.399 42.249 1.00 46.27 74 SER B O 1
ATOM 1644 N N . GLY B 1 75 ? 32.758 85.776 41.268 1.00 44.57 75 GLY B N 1
ATOM 1645 C CA . GLY B 1 75 ? 31.582 85.964 42.120 1.00 43.04 75 GLY B CA 1
ATOM 1646 C C . GLY B 1 75 ? 30.871 87.258 41.794 1.00 41.70 75 GLY B C 1
ATOM 1647 O O . GLY B 1 75 ? 30.103 87.769 42.606 1.00 40.97 75 GLY B O 1
ATOM 1648 N N . SER B 1 76 ? 31.146 87.792 40.603 1.00 40.49 76 SER B N 1
ATOM 1649 C CA . SER B 1 76 ? 30.570 89.059 40.154 1.00 40.24 76 SER B CA 1
ATOM 1650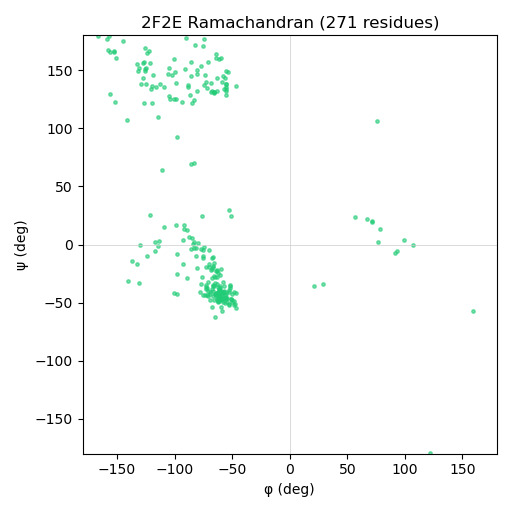 C C . SER B 1 76 ? 29.155 88.898 39.620 1.00 39.57 76 SER B C 1
ATOM 1651 O O . SER B 1 76 ? 28.405 89.871 39.559 1.00 39.26 76 SER B O 1
ATOM 1654 N N . HIS B 1 77 ? 28.794 87.673 39.238 1.00 39.06 77 HIS B N 1
ATOM 1655 C CA . HIS B 1 77 ? 27.460 87.365 38.721 1.00 38.85 77 HIS B CA 1
ATOM 1656 C C . HIS B 1 77 ? 27.207 85.848 38.662 1.00 38.55 77 HIS B C 1
ATOM 1657 O O . HIS B 1 77 ? 28.088 85.045 38.968 1.00 38.05 77 HIS B O 1
ATOM 1664 N N . GLN B 1 78 ? 26.013 85.469 38.213 1.00 38.52 78 GLN B N 1
ATOM 1665 C CA . GLN B 1 78 ? 25.615 84.070 38.171 1.00 39.27 78 GLN B CA 1
ATOM 1666 C C . GLN B 1 78 ? 25.563 83.595 36.720 1.00 40.12 78 GLN B C 1
ATOM 1667 O O . G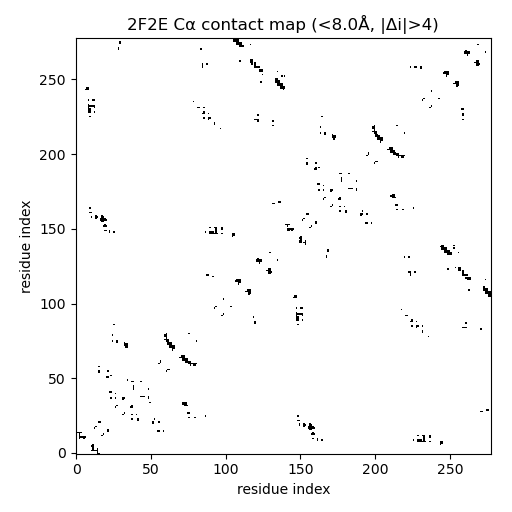LN B 1 78 ? 25.057 84.295 35.843 1.00 39.70 78 GLN B O 1
ATOM 1673 N N . GLU B 1 79 ? 26.109 82.418 36.453 1.00 40.61 79 GLU B N 1
ATOM 1674 C CA . GLU B 1 79 ? 26.130 81.916 35.075 1.00 40.85 79 GLU B CA 1
ATOM 1675 C C . GLU B 1 79 ? 25.429 80.590 34.972 1.00 39.90 79 GLU B C 1
ATOM 1676 O O . GLU B 1 79 ? 25.295 79.894 35.975 1.00 40.91 79 GLU B O 1
ATOM 1682 N N . TYR B 1 80 ? 24.958 80.267 33.766 1.00 38.50 80 TYR B N 1
ATOM 1683 C CA . TYR B 1 80 ? 24.417 78.962 33.447 1.00 37.24 80 TYR B CA 1
ATOM 1684 C C . TYR B 1 80 ? 25.341 78.372 32.381 1.00 36.41 80 TYR B C 1
ATOM 1685 O O . TYR B 1 80 ? 25.720 79.059 31.410 1.00 34.68 80 TYR B O 1
ATOM 1694 N N . ARG B 1 81 ? 25.688 77.103 32.556 1.00 34.75 81 ARG B N 1
ATOM 1695 C CA . ARG B 1 81 ? 26.586 76.401 31.654 1.00 34.86 81 ARG B CA 1
ATOM 1696 C C . ARG B 1 81 ? 25.936 75.061 31.309 1.00 34.33 81 ARG B C 1
ATOM 1697 O O . ARG B 1 81 ? 25.220 74.493 32.129 1.00 32.83 81 ARG B O 1
ATOM 1705 N N . LEU B 1 82 ? 26.205 74.556 30.104 1.00 32.46 82 LEU B N 1
ATOM 1706 C CA . LEU B 1 82 ? 25.846 73.190 29.707 1.00 33.09 82 LEU B CA 1
ATOM 1707 C C . LEU B 1 82 ? 26.610 72.150 30.504 1.00 32.94 82 LEU B C 1
ATOM 1708 O O . LEU B 1 82 ? 27.833 72.245 30.633 1.00 33.94 82 LEU B O 1
ATOM 1713 N N . THR B 1 83 ? 25.888 71.157 31.031 1.00 33.65 83 THR B N 1
ATOM 1714 C CA . THR B 1 83 ? 26.493 69.954 31.601 1.00 33.23 83 THR B CA 1
ATOM 1715 C C . THR B 1 83 ? 26.988 69.052 30.463 1.00 34.63 83 THR B C 1
ATOM 1716 O O . THR B 1 83 ? 26.760 69.360 29.295 1.00 34.21 83 THR B O 1
ATOM 1720 N N . ASP B 1 84 ? 27.624 67.924 30.782 1.00 34.60 84 ASP B N 1
ATOM 1721 C CA . ASP B 1 84 ? 27.885 66.917 29.731 1.00 35.78 84 ASP B CA 1
ATOM 1722 C C . ASP B 1 84 ? 26.625 66.465 28.995 1.00 34.62 84 ASP B C 1
ATOM 1723 O O . ASP B 1 84 ? 26.657 66.283 27.777 1.00 33.56 84 ASP B O 1
ATOM 1728 N N . LYS B 1 85 ? 25.547 66.229 29.746 1.00 32.40 85 LYS B N 1
ATOM 1729 C CA . LYS B 1 85 ? 24.223 65.927 29.164 1.00 32.74 85 LYS B CA 1
ATOM 1730 C C . LYS B 1 85 ? 23.765 67.029 28.217 1.00 31.77 85 LYS B C 1
ATOM 1731 O O . LYS B 1 85 ? 23.297 66.750 27.097 1.00 30.43 85 LYS B O 1
ATOM 1737 N N . GLY B 1 86 ? 23.902 68.278 28.644 1.00 31.13 86 GLY B N 1
ATOM 1738 C CA . GLY B 1 86 ? 23.598 69.415 27.748 1.00 31.78 86 GLY B CA 1
ATOM 1739 C C . GLY B 1 86 ? 24.516 69.528 26.518 1.00 32.50 86 GLY B C 1
ATOM 1740 O O . GLY B 1 86 ? 24.047 69.811 25.426 1.00 32.32 86 GLY B O 1
ATOM 1741 N N . ARG B 1 87 ? 25.832 69.323 26.665 1.00 33.47 87 ARG B N 1
ATOM 1742 C CA . ARG B 1 87 ? 26.745 69.429 25.494 1.00 34.06 87 ARG B CA 1
ATOM 1743 C C . ARG B 1 87 ? 26.448 68.350 24.452 1.00 32.76 87 ARG B C 1
ATOM 1744 O O . ARG B 1 87 ? 26.690 68.533 23.244 1.00 32.79 87 ARG B O 1
ATOM 1752 N N . ALA B 1 88 ? 25.914 67.229 24.940 1.00 32.86 88 ALA B N 1
ATOM 1753 C CA . ALA B 1 88 ? 25.509 66.080 24.119 1.00 31.90 88 ALA B CA 1
ATOM 1754 C C . ALA B 1 88 ? 24.328 66.401 23.214 1.00 31.06 88 ALA B C 1
ATOM 1755 O O . ALA B 1 88 ? 23.988 65.622 22.324 1.00 31.46 88 ALA B O 1
ATOM 1757 N N . LEU B 1 89 ? 23.695 67.558 23.434 1.00 29.97 89 LEU B N 1
ATOM 1758 C CA . LEU B 1 89 ? 22.635 67.997 22.529 1.00 28.69 89 LEU B CA 1
ATOM 1759 C C . LEU B 1 89 ? 23.180 68.526 21.188 1.00 29.11 89 LEU B C 1
ATOM 1760 O O . LEU B 1 89 ? 22.432 68.869 20.304 1.00 28.10 89 LEU B O 1
ATOM 1765 N N . PHE B 1 90 ? 24.491 68.619 21.042 1.00 28.49 90 PHE B N 1
ATOM 1766 C CA . PHE B 1 90 ? 25.032 69.169 19.775 1.00 29.02 90 PHE B CA 1
ATOM 1767 C C . PHE B 1 90 ? 24.538 68.524 18.474 1.00 28.65 90 PHE B C 1
ATOM 1768 O O . PHE B 1 90 ? 24.086 69.236 17.583 1.00 29.95 90 PHE B O 1
ATOM 1776 N N . PRO B 1 91 ? 24.601 67.199 18.345 1.00 29.78 91 PRO B N 1
ATOM 1777 C CA . PRO B 1 91 ? 24.083 66.598 17.087 1.00 29.67 91 PRO B CA 1
ATOM 1778 C C . PRO B 1 91 ? 22.594 66.932 16.813 1.00 29.32 91 PRO B C 1
ATOM 1779 O O . PRO B 1 91 ? 22.251 67.260 15.685 1.00 27.59 91 PRO B O 1
ATOM 1783 N N . LEU B 1 92 ? 21.764 66.899 17.857 1.00 28.95 92 LEU B N 1
ATOM 1784 C CA . LEU B 1 92 ? 20.337 67.261 17.740 1.00 29.61 92 LEU B CA 1
ATOM 1785 C C . LEU B 1 92 ? 20.214 68.687 17.300 1.00 28.29 92 LEU B C 1
ATOM 1786 O O . LEU B 1 92 ? 19.439 69.001 16.403 1.00 30.47 92 LEU B O 1
ATOM 1791 N N . LEU B 1 93 ? 20.992 69.581 17.891 1.00 29.87 93 LEU B N 1
ATOM 1792 C CA . LEU B 1 93 ? 20.945 70.969 17.481 1.00 29.55 93 LEU B CA 1
ATOM 1793 C C . LEU B 1 93 ? 21.308 71.176 15.995 1.00 30.03 93 LEU B C 1
ATOM 1794 O O . LEU B 1 93 ? 20.693 71.965 15.316 1.00 30.01 93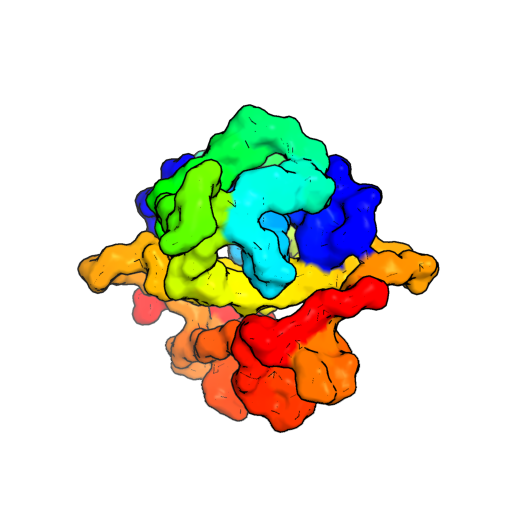 LEU B O 1
ATOM 1799 N N . VAL B 1 94 ? 22.384 70.542 15.537 1.00 30.01 94 VAL B N 1
ATOM 1800 C CA . VAL B 1 94 ? 22.768 70.559 14.122 1.00 29.64 94 VAL B CA 1
ATOM 1801 C C . VAL B 1 94 ? 21.649 69.981 13.250 1.00 28.77 94 VAL B C 1
ATOM 1802 O O . VAL B 1 94 ? 21.366 70.538 12.192 1.00 28.27 94 VAL B O 1
ATOM 1806 N N . ALA B 1 95 ? 21.011 68.884 13.669 1.00 29.21 95 ALA B N 1
ATOM 1807 C CA . ALA B 1 95 ? 19.954 68.297 12.845 1.00 28.41 95 ALA B CA 1
ATOM 1808 C C . ALA B 1 95 ? 18.789 69.266 12.743 1.00 28.13 95 ALA B C 1
ATOM 1809 O O . ALA B 1 95 ? 18.165 69.400 11.668 1.00 29.44 95 ALA B O 1
ATOM 1811 N N . ILE B 1 96 ? 18.418 69.897 13.860 1.00 28.76 96 ILE B N 1
ATOM 1812 C CA . ILE B 1 96 ? 17.303 70.873 13.797 1.00 28.51 96 ILE B CA 1
ATOM 1813 C C . ILE B 1 96 ? 17.690 72.033 12.872 1.00 28.69 96 ILE B C 1
ATOM 1814 O O . ILE B 1 96 ? 16.935 72.412 11.973 1.00 28.15 96 ILE B O 1
ATOM 1819 N N . ARG B 1 97 ? 18.891 72.607 13.079 1.00 27.78 97 ARG B N 1
ATOM 1820 C CA . ARG B 1 97 ? 19.392 73.667 12.179 1.00 28.21 97 ARG B CA 1
ATOM 1821 C C . ARG B 1 97 ? 19.313 73.281 10.694 1.00 27.77 97 ARG B C 1
ATOM 1822 O O . ARG B 1 97 ? 18.836 74.075 9.846 1.00 27.63 97 ARG B O 1
ATOM 1830 N N . GLN B 1 98 ? 19.781 72.071 10.349 1.00 27.37 98 GLN B N 1
ATOM 1831 C CA . GLN B 1 98 ? 19.870 71.695 8.923 1.00 27.42 98 GLN B CA 1
ATOM 1832 C C . GLN B 1 98 ? 18.469 71.490 8.361 1.00 29.26 98 GLN B C 1
ATOM 1833 O O . GLN B 1 98 ? 18.183 71.839 7.229 1.00 28.71 98 GLN B O 1
ATOM 1839 N N . TRP B 1 99 ? 17.572 71.017 9.204 1.00 27.57 99 TRP B N 1
ATOM 1840 C CA . TRP B 1 99 ? 16.202 70.787 8.708 1.00 29.38 99 TRP B CA 1
ATOM 1841 C C . TRP B 1 99 ? 15.536 72.159 8.473 1.00 29.23 99 TRP B C 1
ATOM 1842 O O . TRP B 1 99 ? 14.864 72.377 7.448 1.00 30.35 99 TRP B O 1
ATOM 1853 N N . GLY B 1 100 ? 15.779 73.122 9.378 1.00 29.69 100 GLY B N 1
ATOM 1854 C CA . GLY B 1 100 ? 15.323 74.498 9.202 1.00 28.15 100 GLY B CA 1
ATOM 1855 C C . GLY B 1 100 ? 15.911 75.136 7.930 1.00 28.58 100 GLY B C 1
ATOM 1856 O O . GLY B 1 100 ? 15.199 75.739 7.084 1.00 29.43 100 GLY B O 1
ATOM 1857 N N . GLU B 1 101 ? 17.212 74.937 7.735 1.00 29.19 101 GLU B N 1
ATOM 1858 C CA . GLU B 1 101 ? 17.876 75.470 6.501 1.00 27.91 101 GLU B CA 1
ATOM 1859 C C . GLU B 1 101 ? 17.219 74.872 5.269 1.00 28.87 101 GLU B C 1
ATOM 1860 O O . GLU B 1 101 ? 16.988 75.561 4.287 1.00 29.40 101 GLU B O 1
ATOM 1866 N N . ASP B 1 102 ? 16.904 73.584 5.333 1.00 29.28 102 ASP B N 1
ATOM 1867 C CA . ASP B 1 102 ? 16.504 72.817 4.132 1.00 29.71 102 ASP B CA 1
ATOM 1868 C C . ASP B 1 102 ? 15.040 73.158 3.759 1.00 30.53 102 ASP B C 1
ATOM 1869 O O . ASP B 1 102 ? 14.687 73.172 2.551 1.00 28.74 102 ASP B O 1
ATOM 1874 N N . TYR B 1 103 ? 14.204 73.421 4.782 1.00 29.82 103 TYR B N 1
ATOM 1875 C CA . TYR B 1 103 ? 12.742 73.490 4.549 1.00 30.94 103 TYR B CA 1
ATOM 1876 C C . TYR B 1 103 ? 11.995 74.769 4.956 1.00 32.19 103 TYR B C 1
ATOM 1877 O O . TYR B 1 103 ? 10.824 74.911 4.596 1.00 32.41 103 TYR B O 1
ATOM 1886 N N . PHE B 1 104 ? 12.622 75.687 5.678 1.00 30.56 104 PHE B N 1
ATOM 1887 C CA . PHE B 1 104 ? 11.868 76.788 6.291 1.00 31.42 104 PHE B CA 1
ATOM 1888 C C . PHE B 1 104 ? 12.160 78.183 5.751 1.00 32.49 104 PHE B C 1
ATOM 1889 O O . PHE B 1 104 ? 11.572 79.168 6.213 1.00 31.43 104 PHE B O 1
ATOM 1897 N N . PHE B 1 105 ? 13.031 78.271 4.735 1.00 32.14 105 PHE B N 1
ATOM 1898 C CA . PHE B 1 105 ? 13.418 79.550 4.152 1.00 32.64 105 PHE B CA 1
ATOM 1899 C C . PHE B 1 105 ? 13.053 79.619 2.680 1.00 33.43 105 PHE B C 1
ATOM 1900 O O . PHE B 1 105 ? 13.265 78.648 1.931 1.00 33.21 105 PHE B O 1
ATOM 1908 N N . ALA B 1 106 ? 12.508 80.757 2.252 1.00 35.11 106 ALA B N 1
ATOM 1909 C CA . ALA B 1 106 ? 12.248 80.970 0.828 1.00 37.02 106 ALA B CA 1
ATOM 1910 C C . ALA B 1 106 ? 13.580 81.160 0.067 1.00 38.50 106 ALA B C 1
ATOM 1911 O O . ALA B 1 106 ? 14.605 81.516 0.687 1.00 38.15 106 ALA B O 1
ATOM 1913 N N . PRO B 1 107 ? 13.579 80.902 -1.265 1.00 39.55 107 PRO B N 1
ATOM 1914 C CA . PRO B 1 107 ? 14.804 81.039 -2.059 1.00 40.83 107 PRO B CA 1
ATOM 1915 C C . PRO B 1 107 ? 15.479 82.421 -1.867 1.00 41.01 107 PRO B C 1
ATOM 1916 O O . PRO B 1 107 ? 16.699 82.492 -1.790 1.00 41.43 107 PRO B O 1
ATOM 1920 N N . ASP B 1 108 ? 14.704 83.499 -1.731 1.00 40.49 108 ASP B N 1
ATOM 1921 C CA . ASP B 1 108 ? 15.314 84.835 -1.602 1.00 40.62 108 ASP B CA 1
ATOM 1922 C C . ASP B 1 108 ? 15.802 85.205 -0.183 1.00 40.32 108 ASP B C 1
ATOM 1923 O O . ASP B 1 108 ? 16.378 86.280 0.010 1.00 40.18 108 ASP B O 1
ATOM 1928 N N . GLU B 1 109 ? 15.587 84.335 0.809 1.00 39.76 109 GLU B N 1
ATOM 1929 C CA . GLU B 1 109 ? 16.014 84.633 2.173 1.00 39.26 109 GLU B CA 1
ATOM 1930 C C . GLU B 1 109 ? 17.420 84.136 2.466 1.00 40.10 109 GLU B C 1
ATOM 1931 O O . GLU B 1 109 ? 17.859 83.128 1.901 1.00 42.29 109 GLU B O 1
ATOM 1937 N N . SER B 1 110 ? 18.120 84.803 3.364 1.00 38.43 110 SER B N 1
ATOM 1938 C CA . SER B 1 110 ? 19.400 84.276 3.761 1.00 38.51 110 SER B CA 1
ATOM 1939 C C . SER B 1 110 ? 19.430 84.091 5.265 1.00 37.21 110 SER B C 1
ATOM 1940 O O . SER B 1 110 ? 18.563 84.605 6.016 1.00 37.83 110 SER B O 1
ATOM 1943 N N . HIS B 1 111 ? 20.409 83.326 5.723 1.00 35.52 111 HIS B N 1
ATOM 1944 C CA . HIS B 1 111 ? 20.510 83.032 7.142 1.00 34.95 111 HIS B CA 1
ATOM 1945 C C . HIS B 1 111 ? 21.970 82.771 7.471 1.00 34.59 111 HIS B C 1
ATOM 1946 O O . HIS B 1 111 ? 22.819 82.582 6.558 1.00 35.08 111 HIS B O 1
ATOM 1953 N N . VAL B 1 112 ? 22.250 82.758 8.764 1.00 34.97 112 VAL B N 1
ATOM 1954 C CA . VAL B 1 112 ? 23.596 82.451 9.283 1.00 35.39 112 VAL B CA 1
ATOM 1955 C C . VAL B 1 112 ? 23.970 81.010 8.928 1.00 35.12 112 VAL B C 1
ATOM 1956 O O . VAL B 1 112 ? 23.103 80.211 8.538 1.00 35.70 112 VAL B O 1
ATOM 1960 N N . ARG B 1 113 ? 25.256 80.676 9.034 1.00 34.38 113 ARG B N 1
ATOM 1961 C CA . ARG B 1 113 ? 25.709 79.310 8.748 1.00 34.05 113 ARG B CA 1
ATOM 1962 C C . ARG B 1 113 ? 26.480 78.793 9.925 1.00 33.80 113 ARG B C 1
ATOM 1963 O O . ARG B 1 113 ? 27.116 79.566 10.644 1.00 34.74 113 ARG B O 1
ATOM 1971 N N . LEU B 1 114 ? 26.432 77.489 10.146 1.00 33.02 114 LEU B N 1
ATOM 1972 C CA . LEU B 1 114 ? 27.335 76.877 11.108 1.00 32.73 114 LEU B CA 1
ATOM 1973 C C . LEU B 1 114 ? 28.534 76.407 10.320 1.00 33.32 114 LEU B C 1
ATOM 1974 O O . LEU B 1 114 ? 28.365 75.658 9.353 1.00 33.14 114 LEU B O 1
ATOM 1979 N N . VAL B 1 115 ? 29.729 76.896 10.713 1.00 32.37 115 VAL B N 1
ATOM 1980 C CA . VAL B 1 115 ? 30.962 76.699 9.998 1.00 31.09 115 VAL B CA 1
ATOM 1981 C C . VAL B 1 115 ? 32.049 76.117 10.935 1.00 31.66 115 VAL B C 1
ATOM 1982 O O . VAL B 1 115 ? 31.959 76.253 12.170 1.00 29.95 115 VAL B O 1
ATOM 1986 N N . GLU B 1 116 ? 33.058 75.456 10.351 1.00 30.18 116 GLU B N 1
ATOM 1987 C CA . GLU B 1 116 ? 34.223 75.046 11.083 1.00 33.88 116 GLU B CA 1
ATOM 1988 C C . GLU B 1 116 ? 35.006 76.317 11.556 1.00 35.02 116 GLU B C 1
ATOM 1989 O O . GLU B 1 116 ? 35.217 77.225 10.756 1.00 35.52 116 GLU B O 1
ATOM 1995 N N . ARG B 1 117 ? 35.371 76.413 12.832 1.00 37.13 117 ARG B N 1
ATOM 1996 C CA . ARG B 1 117 ? 36.102 77.605 13.335 1.00 41.09 117 ARG B CA 1
ATOM 1997 C C . ARG B 1 117 ? 37.352 77.914 12.484 1.00 43.20 117 ARG B C 1
ATOM 1998 O O . ARG B 1 117 ? 37.533 79.046 12.024 1.00 43.36 117 ARG B O 1
ATOM 2006 N N . ASP B 1 118 ? 38.197 76.894 12.288 1.00 44.81 118 ASP B N 1
ATOM 2007 C CA . ASP B 1 118 ? 39.354 76.962 11.409 1.00 46.93 118 ASP B CA 1
ATOM 2008 C C . ASP B 1 118 ? 38.968 76.328 10.076 1.00 47.48 118 ASP B C 1
ATOM 2009 O O . ASP B 1 118 ? 39.039 75.101 9.923 1.00 49.13 118 ASP B O 1
ATOM 2014 N N . SER B 1 119 ? 38.506 77.162 9.141 1.00 46.91 119 SER B N 1
ATOM 2015 C CA . SER B 1 119 ? 38.091 76.814 7.765 1.00 45.91 119 SER B CA 1
ATOM 2016 C C . SER B 1 119 ? 37.194 77.977 7.394 1.00 45.02 119 SER B C 1
ATOM 2017 O O . SER B 1 119 ? 37.389 78.641 6.384 1.00 45.61 119 SER B O 1
ATOM 2020 N N . GLY B 1 120 ? 36.164 78.173 8.222 1.00 42.66 120 GLY B N 1
ATOM 2021 C CA . GLY B 1 120 ? 35.046 79.028 7.889 1.00 39.99 120 GLY B CA 1
ATOM 2022 C C . GLY B 1 120 ? 34.154 78.299 6.914 1.00 38.43 120 GLY B C 1
ATOM 2023 O O . GLY B 1 120 ? 33.180 78.861 6.447 1.00 38.48 120 GLY B O 1
ATOM 2024 N N . GLN B 1 121 ? 34.513 77.053 6.600 1.00 36.78 121 GLN B N 1
ATOM 2025 C CA . GLN B 1 121 ? 33.758 76.205 5.696 1.00 36.72 121 GLN B CA 1
ATOM 2026 C C . GLN B 1 121 ? 32.497 75.708 6.398 1.00 36.14 121 GLN B C 1
ATOM 2027 O O . GLN B 1 121 ? 32.571 75.303 7.561 1.00 35.80 121 GLN B O 1
ATOM 2033 N N . PRO B 1 122 ? 31.361 75.703 5.702 1.00 35.05 122 PRO B N 1
ATOM 2034 C CA . PRO B 1 122 ? 30.130 75.217 6.359 1.00 34.44 122 PRO B CA 1
ATOM 2035 C C . PRO B 1 122 ? 30.255 73.774 6.846 1.00 31.98 122 PRO B C 1
ATOM 2036 O O . PRO B 1 122 ? 30.851 72.947 6.178 1.00 31.02 122 PRO B O 1
ATOM 2040 N N . VAL B 1 123 ? 29.718 73.491 8.024 1.00 30.48 123 VAL B N 1
ATOM 2041 C CA . VAL B 1 123 ? 29.675 72.132 8.522 1.00 29.45 123 VAL B CA 1
ATOM 2042 C C . VAL B 1 123 ? 28.802 71.279 7.598 1.00 29.52 123 VAL B C 1
ATOM 2043 O O . VAL B 1 123 ? 27.649 71.668 7.308 1.00 28.78 123 VAL B O 1
ATOM 2047 N N . PRO B 1 124 ? 29.291 70.088 7.202 1.00 29.21 124 PRO B N 1
ATOM 2048 C CA . PRO B 1 124 ? 28.561 69.229 6.279 1.00 29.62 124 PRO B CA 1
ATOM 2049 C C . PRO B 1 124 ? 27.225 68.707 6.819 1.00 29.37 124 PRO B C 1
ATOM 2050 O O . PRO B 1 124 ? 26.988 68.654 8.047 1.00 29.64 124 PRO B O 1
ATOM 2054 N N . ARG B 1 125 ? 26.360 68.277 5.913 1.00 30.44 125 ARG B N 1
ATOM 2055 C CA . ARG B 1 125 ? 25.084 67.650 6.327 1.00 30.08 125 ARG B CA 1
ATOM 2056 C C . ARG B 1 125 ? 25.334 66.459 7.260 1.00 32.91 125 ARG B C 1
ATOM 2057 O O . ARG B 1 125 ? 26.146 65.572 6.957 1.00 33.24 125 ARG B O 1
ATOM 2065 N N . LEU B 1 126 ? 24.652 66.463 8.397 1.00 33.65 126 LEU B N 1
ATOM 2066 C CA A LEU B 1 126 ? 24.702 65.355 9.375 0.50 36.21 126 LEU B CA 1
ATOM 2067 C CA B LEU B 1 126 ? 24.641 65.374 9.381 0.50 37.15 126 LEU B CA 1
ATOM 2068 C C . LEU B 1 126 ? 23.849 64.163 8.948 1.00 38.69 126 LEU B C 1
ATOM 2069 O O . LEU B 1 126 ? 22.605 64.208 9.084 1.00 40.42 126 LEU B O 1
ATOM 2078 N N . GLN B 1 127 ? 24.523 63.081 8.528 1.00 40.43 127 GLN B N 1
ATOM 2079 C CA . GLN B 1 127 ? 23.810 61.875 8.047 1.00 43.19 127 GLN B CA 1
ATOM 2080 C C . GLN B 1 127 ? 23.777 60.669 8.984 1.00 42.52 127 GLN B C 1
ATOM 2081 O O . GLN B 1 127 ? 24.661 60.462 9.805 1.00 43.96 127 GLN B O 1
ATOM 2087 N N . VAL B 1 128 ? 22.724 59.878 8.849 1.00 42.25 128 VAL B N 1
ATOM 2088 C CA . VAL B 1 128 ? 22.656 58.603 9.539 1.00 38.95 128 VAL B CA 1
ATOM 2089 C C . VAL B 1 128 ? 23.494 57.647 8.696 1.00 37.44 128 VAL B C 1
ATOM 2090 O O . VAL B 1 128 ? 23.373 57.620 7.463 1.00 35.81 128 VAL B O 1
ATOM 2094 N N . ARG B 1 129 ? 24.379 56.893 9.355 1.00 36.23 129 ARG B N 1
ATOM 2095 C CA . ARG B 1 129 ? 25.239 55.941 8.696 1.00 36.16 129 ARG B CA 1
ATOM 2096 C C . ARG B 1 129 ? 25.134 54.535 9.246 1.00 34.40 129 ARG B C 1
ATOM 2097 O O . ARG B 1 129 ? 24.851 54.341 10.414 1.00 33.78 129 ARG B O 1
ATOM 2105 N N . ALA B 1 130 ? 25.404 53.560 8.398 1.00 32.59 130 ALA B N 1
ATOM 2106 C CA . ALA B 1 130 ? 25.384 52.176 8.819 1.00 32.74 130 ALA B CA 1
ATOM 2107 C C . ALA B 1 130 ? 26.708 51.786 9.494 1.00 33.06 130 ALA B C 1
ATOM 2108 O O . ALA B 1 130 ? 27.696 52.550 9.475 1.00 31.56 130 ALA B O 1
ATOM 2110 N N . GLY B 1 131 ? 26.741 50.589 10.077 1.00 33.26 131 GLY B N 1
ATOM 2111 C CA . GLY B 1 131 ? 27.990 50.080 10.672 1.00 34.11 131 GLY B CA 1
ATOM 2112 C C . GLY B 1 131 ? 29.207 50.120 9.745 1.00 34.42 131 GLY B C 1
ATOM 2113 O O . GLY B 1 131 ? 30.335 50.380 10.202 1.00 34.34 131 GLY B O 1
ATOM 2114 N N . ASP B 1 132 ? 28.995 49.894 8.448 1.00 35.55 132 ASP B N 1
ATOM 2115 C CA . ASP B 1 132 ? 30.110 50.001 7.473 1.00 37.93 132 ASP B CA 1
ATOM 2116 C C . ASP B 1 132 ? 30.502 51.437 7.095 1.00 38.66 132 ASP B C 1
ATOM 2117 O O . ASP B 1 132 ? 31.495 51.647 6.383 1.00 39.94 132 ASP B O 1
ATOM 2122 N N . GLY B 1 133 ? 29.769 52.408 7.600 1.00 37.81 133 GLY B N 1
ATOM 2123 C CA . GLY B 1 133 ? 30.058 53.828 7.329 1.00 38.51 133 GLY B CA 1
ATOM 2124 C C . GLY B 1 133 ? 29.308 54.437 6.143 1.00 38.25 133 GLY B C 1
ATOM 2125 O O . GLY B 1 133 ? 2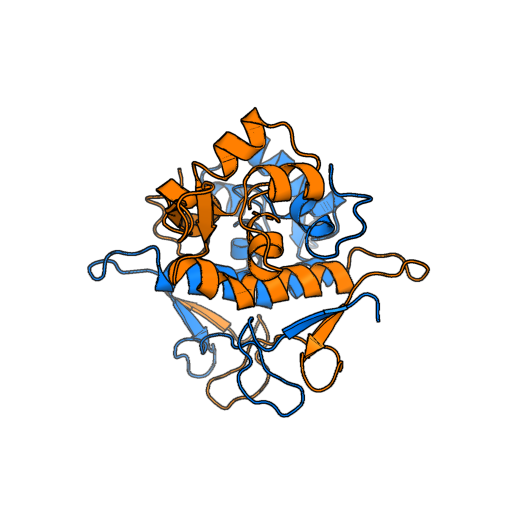9.423 55.638 5.890 1.00 40.25 133 GLY B O 1
ATOM 2126 N N . SER B 1 134 ? 28.561 53.614 5.415 1.00 37.45 134 SER B N 1
ATOM 2127 C CA . SER B 1 134 ? 27.744 54.077 4.290 1.00 36.54 134 SER B CA 1
ATOM 2128 C C . SER B 1 134 ? 26.433 54.781 4.778 1.00 36.71 134 SER B C 1
ATOM 2129 O O . SER B 1 134 ? 25.967 54.530 5.890 1.00 34.57 134 SER B O 1
ATOM 2132 N N . PRO B 1 135 ? 25.877 55.695 3.960 1.00 36.34 135 PRO B N 1
ATOM 2133 C CA . PRO B 1 135 ? 24.638 56.415 4.259 1.00 36.93 135 PRO B CA 1
ATOM 2134 C C . PRO B 1 135 ? 23.506 55.410 4.542 1.00 35.41 135 PRO B C 1
ATOM 2135 O O . PRO B 1 135 ? 23.349 54.472 3.810 1.00 35.83 135 PRO B O 1
ATOM 2139 N N . LEU B 1 136 ? 22.729 55.610 5.594 1.00 35.67 136 LEU B N 1
ATOM 2140 C CA . LEU B 1 136 ? 21.652 54.651 5.907 1.00 35.61 136 LEU B CA 1
ATOM 2141 C C . LEU B 1 136 ? 20.340 55.400 5.860 1.00 35.75 136 LEU B C 1
ATOM 2142 O O . LEU B 1 136 ? 20.187 56.372 6.582 1.00 34.77 136 LEU B O 1
ATOM 2147 N N . ALA B 1 137 ? 19.436 54.941 4.994 1.00 35.00 137 ALA B N 1
ATOM 2148 C CA . ALA B 1 137 ? 18.108 55.528 4.837 1.00 35.40 137 ALA B CA 1
ATOM 2149 C C . ALA B 1 137 ? 17.097 54.960 5.831 1.00 34.30 137 ALA B C 1
ATOM 2150 O O . ALA B 1 137 ? 17.236 53.854 6.326 1.00 31.95 137 ALA B O 1
ATOM 2152 N N . ALA B 1 138 ? 16.041 55.718 6.086 1.00 34.69 138 ALA B N 1
ATOM 2153 C CA . ALA B 1 138 ? 15.089 55.350 7.111 1.00 34.28 138 ALA B CA 1
ATOM 2154 C C . ALA B 1 138 ? 14.484 53.974 6.862 1.00 34.54 138 ALA B C 1
ATOM 2155 O O . ALA B 1 138 ? 14.286 53.169 7.780 1.00 33.66 138 ALA B O 1
ATOM 2157 N N . GLU B 1 139 ? 14.170 53.713 5.606 1.00 33.93 139 GLU B N 1
ATOM 2158 C CA . GLU B 1 139 ? 13.528 52.449 5.255 1.00 34.77 139 GLU B CA 1
ATOM 2159 C C . GLU B 1 139 ? 14.411 51.212 5.463 1.00 33.61 139 GLU B C 1
ATOM 2160 O O . GLU B 1 139 ? 13.913 50.118 5.586 1.00 33.43 139 GLU B O 1
ATOM 2166 N N . ASP B 1 140 ? 15.720 51.418 5.549 1.00 33.32 140 ASP B N 1
ATOM 2167 C CA . ASP B 1 140 ? 16.676 50.342 5.836 1.00 33.59 140 ASP B CA 1
ATOM 2168 C C . ASP B 1 140 ? 16.934 50.135 7.334 1.00 32.42 140 ASP B C 1
ATOM 2169 O O . ASP B 1 140 ? 17.815 49.374 7.726 1.00 30.81 140 ASP B O 1
ATOM 2174 N N . THR B 1 141 ? 16.096 50.748 8.166 1.00 30.86 141 THR B N 1
ATOM 2175 C CA . THR B 1 141 ? 16.160 50.529 9.591 1.00 30.84 141 THR B CA 1
ATOM 2176 C C . THR B 1 141 ? 14.824 50.027 10.084 1.00 32.29 141 THR B C 1
ATOM 2177 O O . THR B 1 141 ? 13.832 50.101 9.353 1.00 31.20 141 THR B O 1
ATOM 2181 N N . ARG B 1 142 ? 14.806 49.526 11.316 1.00 32.78 142 ARG B N 1
ATOM 2182 C CA . ARG B 1 142 ? 13.580 49.205 11.989 1.00 34.91 142 ARG B CA 1
ATOM 2183 C C . ARG B 1 142 ? 13.779 49.368 13.480 1.00 34.94 142 ARG B C 1
ATOM 2184 O O . ARG B 1 142 ? 14.916 49.412 13.960 1.00 35.96 142 ARG B O 1
ATOM 2192 N N . VAL B 1 143 ? 12.676 49.504 14.200 1.00 34.86 143 VAL B N 1
ATOM 2193 C CA . VAL B 1 143 ? 12.707 49.572 15.670 1.00 35.97 143 VAL B CA 1
ATOM 2194 C C . VAL B 1 143 ? 12.378 48.196 16.241 1.00 36.75 143 VAL B C 1
ATOM 2195 O O . VAL B 1 143 ? 11.329 47.614 15.922 1.00 36.43 143 VAL B O 1
ATOM 2199 N N . SER B 1 144 ? 13.271 47.689 17.086 1.00 37.03 144 SER B N 1
ATOM 2200 C CA . SER B 1 144 ? 13.131 46.367 17.684 1.00 38.64 144 SER B CA 1
ATOM 2201 C C . SER B 1 144 ? 12.904 46.439 19.182 1.00 39.14 144 SER B C 1
ATOM 2202 O O . SER B 1 144 ? 13.612 47.161 19.907 1.00 38.59 144 SER B O 1
ATOM 2205 N N . ARG B 1 145 ? 11.984 45.603 19.653 1.00 39.83 145 ARG B N 1
ATOM 2206 C CA . ARG B 1 145 ? 11.528 45.615 21.041 1.00 40.64 145 ARG B CA 1
ATOM 2207 C C . ARG B 1 145 ? 12.559 45.132 22.080 1.00 40.95 145 ARG B C 1
ATOM 2208 O O . ARG B 1 145 ? 13.746 44.936 21.779 1.00 41.85 145 ARG B O 1
#

B-factor: mean 37.23, std 7.95, range [15.32, 100.58]

Secondary structure (DSSP, 8-state):
--STT-S-TTTTTHHHH-SS---HHHHHHTT--SHHHHHHHH---HHHHHHHHHHHHHTT--EEE-SSSS-EEE---HHHHTTHHHHHHHHHHHHHHSS-TT----EEEETTT--BPPPP--B-TTS-B--GGGEEEE--/--TT-S-TTHHHHHHH-SS---HHHHHHHT--SHHHHHHHHT--HHHHHHHHHHHHHTT--EEE-TTSSSEEE---HHHHTTHHHHHHHHHHHHHHSS-TT----EEEETTT-PBPPP---B-TTSSB--GGGEEEE-